Protein AF-A0A368F7C5-F1 (afdb_monomer_lite)

Foldseek 3Di:
DLLVLLVVLVCQQPVNDPDDDADPCLLVSLVVLLVQLVVDDLQEDQDLSLLSSLSSLLSSCNHPPHDDLVSLLSSLLSNLSRLLNYDYDPDPPDPPPPPPVPPPPDDDDDDDDDDDDDDDDDDDPVVPPSPPQPPVNRVVSSVSSLVSSLSSLLSNCLSPLELSSLVSNLVSLLVQCQDPDPSSNLSSLQSLLSSLVSSLVRHPPQAAPAADASQCLLLLLLSLLLQCQPQDLSSNLSSLSSNLSSLQVRVSNGRHGNDHDPPDDDSVVLCVQQNDNDGGGDPVSLLVSLVVSLVVCVVRPDPVSLVVNLVSLVVQLPGPDPSSVVSSVVSNVSCCVSCVVVVVPD

Secondary structure (DSSP, 8-state):
-HHHHHHHHHHT-GGGSSS----TTHHHHHHHHHHHHHTS-TTEE-SSHHHHHHHHHHHHHTSSSPPPHHHHHHHHHHHHHHHSS-EE---SS---SSSSSSS-S-----------------S-SSSS------HHHHHHHHHHHHHHHHHHHHHHHHHS-SHHHHHHHHHHHGGGTT-SSHHHHHHHHHHHHHHHHHHHHH-SS--TT-----TTHHHHHHHHSGGGG-SSHHHHHHHHHHHHHHHHHHHIIIIITTS--TTSPPHHHHHHHH--SSSPPPHHHHHHHHHHHHHHHHTT--GGGHHHHHHHHHHHTT-SSHHHHHHHHHHHHHHHHHHGGGGG--

pLDDT: mean 85.74, std 20.83, range [26.44, 98.81]

Radius of gyration: 24.14 Å; chains: 1; bounding box: 80×35×71 Å

Organism: Ancylostoma caninum (NCBI:txid29170)

Structure (mmCIF, N/CA/C/O backbone):
data_AF-A0A368F7C5-F1
#
_entry.id   AF-A0A368F7C5-F1
#
loop_
_atom_site.group_PDB
_atom_site.id
_atom_site.type_symbol
_atom_site.label_atom_id
_atom_site.label_alt_id
_atom_site.label_comp_id
_atom_site.label_asym_id
_atom_site.label_entity_id
_atom_site.label_seq_id
_atom_site.pdbx_PDB_ins_code
_atom_site.Cartn_x
_atom_site.Cartn_y
_atom_site.Cartn_z
_atom_site.occupancy
_atom_site.B_iso_or_equiv
_atom_site.auth_seq_id
_atom_site.auth_comp_id
_atom_site.auth_asym_id
_atom_site.auth_atom_id
_atom_site.pdbx_PDB_model_num
ATOM 1 N N . MET A 1 1 ? -5.063 -1.980 30.265 1.00 90.12 1 MET A N 1
ATOM 2 C CA . MET A 1 1 ? -6.080 -1.073 29.690 1.00 90.12 1 MET A CA 1
ATOM 3 C C . MET A 1 1 ? -6.355 -1.378 28.217 1.00 90.12 1 MET A C 1
ATOM 5 O O . MET A 1 1 ? -7.493 -1.689 27.911 1.00 90.12 1 MET A O 1
ATOM 9 N N . LEU A 1 2 ? -5.352 -1.382 27.327 1.00 95.06 2 LEU A N 1
ATOM 10 C CA . LEU A 1 2 ? -5.530 -1.713 25.895 1.00 95.06 2 LEU A CA 1
ATOM 11 C C . LEU A 1 2 ? -6.236 -3.062 25.652 1.00 95.06 2 LEU A C 1
ATOM 13 O O . LEU A 1 2 ? -7.173 -3.144 24.866 1.00 95.06 2 LEU A O 1
ATOM 17 N N . GLU A 1 3 ? -5.861 -4.105 26.398 1.00 95.69 3 GLU A N 1
ATOM 18 C CA . GLU A 1 3 ? -6.546 -5.403 26.315 1.00 95.69 3 GLU A CA 1
ATOM 19 C C . GLU A 1 3 ? -8.018 -5.319 26.753 1.00 95.69 3 GLU A C 1
ATOM 21 O O . GLU A 1 3 ? -8.892 -5.930 26.148 1.00 95.69 3 GLU A O 1
ATOM 26 N N . THR A 1 4 ? -8.325 -4.499 27.759 1.00 96.31 4 THR A N 1
ATOM 27 C CA . THR A 1 4 ? -9.704 -4.236 28.185 1.00 96.31 4 THR A CA 1
ATOM 28 C C . THR A 1 4 ? -10.499 -3.544 27.080 1.00 96.31 4 THR A C 1
ATOM 30 O O . THR A 1 4 ? -11.618 -3.958 26.803 1.00 96.31 4 THR A O 1
ATOM 33 N N . MET A 1 5 ? -9.914 -2.551 26.399 1.00 97.56 5 MET A N 1
ATOM 34 C CA . MET A 1 5 ? -10.544 -1.885 25.248 1.00 97.56 5 MET A CA 1
ATOM 35 C C . MET A 1 5 ? -10.864 -2.889 24.133 1.00 97.56 5 MET A C 1
ATOM 37 O O . MET A 1 5 ? -11.971 -2.883 23.596 1.00 97.56 5 MET A O 1
ATOM 41 N N . ARG A 1 6 ? -9.932 -3.806 23.837 1.00 97.62 6 ARG A N 1
ATOM 42 C CA . ARG A 1 6 ? -10.142 -4.897 22.876 1.00 97.62 6 ARG A CA 1
ATOM 43 C C . ARG A 1 6 ? -11.311 -5.799 23.278 1.00 97.62 6 ARG A C 1
ATOM 45 O O . ARG A 1 6 ? -12.157 -6.113 22.446 1.00 97.62 6 ARG A O 1
ATOM 52 N N . LEU A 1 7 ? -11.366 -6.223 24.541 1.00 97.38 7 LEU A N 1
ATOM 53 C CA . LEU A 1 7 ? -12.437 -7.087 25.051 1.00 97.38 7 LEU A CA 1
ATOM 54 C C . LEU A 1 7 ? -13.800 -6.386 25.040 1.00 97.38 7 LEU A C 1
ATOM 56 O O . LEU A 1 7 ? -14.797 -7.028 24.709 1.00 97.38 7 LEU A O 1
ATOM 60 N N . ILE A 1 8 ? -13.845 -5.084 25.341 1.00 96.50 8 ILE A N 1
ATOM 61 C CA . ILE A 1 8 ? -15.059 -4.271 25.203 1.00 96.50 8 ILE A CA 1
ATOM 62 C C . ILE A 1 8 ? -15.522 -4.300 23.749 1.00 96.50 8 ILE A C 1
ATOM 64 O O . ILE A 1 8 ? -16.647 -4.723 23.503 1.00 96.50 8 ILE A O 1
ATOM 68 N N . ALA A 1 9 ? -14.646 -3.959 22.797 1.00 96.62 9 ALA A N 1
ATOM 69 C CA . ALA A 1 9 ? -14.966 -3.957 21.369 1.00 96.62 9 ALA A CA 1
ATOM 70 C C . ALA A 1 9 ? -15.506 -5.314 20.888 1.00 96.62 9 ALA A C 1
ATOM 72 O O . ALA A 1 9 ? -16.527 -5.378 20.215 1.00 96.62 9 ALA A O 1
ATOM 73 N N . ILE A 1 10 ? -14.876 -6.417 21.301 1.00 96.00 10 ILE A N 1
ATOM 74 C CA . ILE A 1 10 ? -15.347 -7.770 20.976 1.00 96.00 10 ILE A CA 1
ATOM 75 C C . ILE A 1 10 ? -16.731 -8.044 21.570 1.00 96.00 10 ILE A C 1
ATOM 77 O O . ILE A 1 10 ? -17.548 -8.704 20.935 1.00 96.00 10 ILE A O 1
ATOM 81 N N . SER A 1 11 ? -16.991 -7.574 22.789 1.00 95.31 11 SER A N 1
ATOM 82 C CA . SER A 1 11 ? -18.257 -7.815 23.489 1.00 95.31 11 SER A CA 1
ATOM 83 C C . SER A 1 11 ? -19.411 -7.022 22.883 1.00 95.31 11 SER A C 1
ATOM 85 O O . SER A 1 11 ? -20.522 -7.537 22.818 1.00 95.31 11 SER A O 1
ATOM 87 N N . VAL A 1 12 ? -19.137 -5.805 22.405 1.00 95.25 12 VAL A N 1
ATOM 88 C CA . VAL A 1 12 ? -20.130 -4.935 21.758 1.00 95.25 12 VAL A CA 1
ATOM 89 C C . VAL A 1 12 ? -20.181 -5.083 20.237 1.00 95.25 12 VAL A C 1
ATOM 91 O O . VAL A 1 12 ? -20.839 -4.295 19.562 1.00 95.25 12 VAL A O 1
ATOM 94 N N . HIS A 1 13 ? -19.477 -6.071 19.683 1.00 95.06 13 HIS A N 1
ATOM 95 C CA . HIS A 1 13 ? -19.456 -6.309 18.246 1.00 95.06 13 HIS A CA 1
ATOM 96 C C . HIS A 1 13 ? -20.873 -6.624 17.724 1.00 95.06 13 HIS A C 1
ATOM 98 O O . HIS A 1 13 ? -21.580 -7.409 18.367 1.00 95.06 13 HIS A O 1
ATOM 104 N N . PRO A 1 14 ? -21.280 -6.106 16.546 1.00 91.12 14 PRO A N 1
ATOM 105 C CA . PRO A 1 14 ? -22.633 -6.299 16.011 1.00 91.12 14 PRO A CA 1
ATOM 106 C C . PRO A 1 14 ? -23.067 -7.767 15.904 1.00 91.12 14 PRO A C 1
ATOM 108 O O . PRO A 1 14 ? -24.220 -8.097 16.144 1.00 91.12 14 PRO A O 1
ATOM 111 N N . SER A 1 15 ? -22.136 -8.688 15.636 1.00 91.75 15 SER A N 1
ATOM 112 C CA . SER A 1 15 ? -22.438 -10.130 15.588 1.00 91.75 15 SER A CA 1
ATOM 113 C C . SER A 1 15 ? -22.829 -10.761 16.935 1.00 91.75 15 SER A C 1
ATOM 115 O O . SER A 1 15 ? -23.226 -11.926 16.962 1.00 91.75 15 SER A O 1
ATOM 117 N N . ARG A 1 16 ? -22.683 -10.041 18.054 1.00 91.31 16 ARG A N 1
ATOM 118 C CA . ARG A 1 16 ? -22.972 -10.533 19.412 1.00 91.31 16 ARG A CA 1
ATOM 119 C C . ARG A 1 16 ? -24.149 -9.844 20.087 1.00 91.31 16 ARG A C 1
ATOM 121 O O . ARG A 1 16 ? -24.609 -10.338 21.114 1.00 91.31 16 ARG A O 1
ATOM 128 N N . LEU A 1 17 ? -24.614 -8.720 19.549 1.00 89.38 17 LEU A N 1
ATOM 129 C CA . LEU A 1 17 ? -25.700 -7.944 20.131 1.00 89.38 17 LEU A CA 1
ATOM 130 C C . LEU A 1 17 ? -26.945 -8.016 19.240 1.00 89.38 17 LEU A C 1
ATOM 132 O O . LEU A 1 17 ? -26.834 -7.881 18.024 1.00 89.38 17 LEU A O 1
ATOM 136 N N . PRO A 1 18 ? -28.141 -8.222 19.816 1.00 80.94 18 PRO A N 1
ATOM 137 C CA . PRO A 1 18 ? -29.379 -8.095 19.065 1.00 80.94 18 PRO A CA 1
ATOM 138 C C . PRO A 1 18 ? -29.701 -6.611 18.816 1.00 80.94 18 PRO A C 1
ATOM 140 O O . PRO A 1 18 ? -29.767 -5.823 19.759 1.00 80.94 18 PRO A O 1
ATOM 143 N N . GLY A 1 19 ? -29.959 -6.247 17.558 1.00 80.25 19 GLY A N 1
ATOM 144 C CA . GLY A 1 19 ? -30.368 -4.896 17.151 1.00 80.25 19 GLY A CA 1
ATOM 145 C C . GLY A 1 19 ? -29.214 -3.943 16.808 1.00 80.25 19 GLY A C 1
ATOM 146 O O . GLY A 1 19 ? -28.043 -4.309 16.846 1.00 80.25 19 GLY A O 1
ATOM 147 N N . GLU A 1 20 ? -29.558 -2.704 16.450 1.00 83.69 20 GLU A N 1
ATOM 148 C CA . GLU A 1 20 ? -28.599 -1.651 16.085 1.00 83.69 20 GLU A CA 1
ATOM 149 C C . GLU A 1 20 ? -28.022 -0.984 17.343 1.00 83.69 20 GLU A C 1
ATOM 151 O O . GLU A 1 20 ? -28.505 0.047 17.812 1.00 83.69 20 GLU A O 1
ATOM 156 N N . TYR A 1 21 ? -26.994 -1.595 17.933 1.00 89.44 21 TYR A N 1
ATOM 157 C CA . TYR A 1 21 ? -26.245 -0.987 19.032 1.00 89.44 21 TYR A CA 1
ATOM 158 C C . TYR A 1 21 ? -25.060 -0.169 18.508 1.00 89.44 21 TYR A C 1
ATOM 160 O O . TYR A 1 21 ? -24.225 -0.681 17.764 1.00 89.44 21 TYR A O 1
ATOM 168 N N . ARG A 1 22 ? -24.943 1.084 18.965 1.00 90.69 22 ARG A N 1
ATOM 169 C CA . ARG A 1 22 ? -23.808 1.968 18.674 1.00 90.69 22 ARG A CA 1
ATOM 170 C C . ARG A 1 22 ? -22.961 2.184 19.921 1.00 90.69 22 ARG A C 1
ATOM 172 O O . ARG A 1 22 ? -23.449 2.642 20.952 1.00 90.69 22 ARG A O 1
ATOM 179 N N . PHE A 1 23 ? -21.665 1.908 19.807 1.00 94.50 23 PHE A N 1
ATOM 180 C CA . PHE A 1 23 ? -20.718 2.143 20.891 1.00 94.50 23 PHE A CA 1
ATOM 181 C C . PHE A 1 23 ? -20.162 3.578 20.844 1.00 94.50 23 PHE A C 1
ATOM 183 O O . PHE A 1 23 ? -19.209 3.870 20.123 1.00 94.50 23 PHE A O 1
ATOM 190 N N . GLU A 1 24 ? -20.765 4.474 21.627 1.00 93.88 24 GLU A N 1
ATOM 191 C CA . GLU A 1 24 ? -20.464 5.919 21.664 1.00 93.88 24 GLU A CA 1
ATOM 192 C C . GLU A 1 24 ? -18.997 6.238 22.019 1.00 93.88 24 GLU A C 1
ATOM 194 O O . GLU A 1 24 ? -18.387 7.123 21.422 1.00 93.88 24 GLU A O 1
ATOM 199 N N . ALA A 1 25 ? -18.383 5.482 22.938 1.00 95.56 25 ALA A N 1
ATOM 200 C CA . ALA A 1 25 ? -17.028 5.760 23.432 1.00 95.56 25 ALA A CA 1
ATOM 201 C C . ALA A 1 25 ? -15.901 5.301 22.482 1.00 95.56 25 ALA A C 1
ATOM 203 O O . ALA A 1 25 ? -14.722 5.417 22.817 1.00 95.56 25 ALA A O 1
ATOM 204 N N . ARG A 1 26 ? -16.218 4.771 21.290 1.00 96.12 26 ARG A N 1
ATOM 205 C CA . ARG A 1 26 ? -15.212 4.219 20.364 1.00 96.12 26 ARG A CA 1
ATOM 206 C C . ARG A 1 26 ? -14.094 5.210 20.041 1.00 96.12 26 ARG A C 1
ATOM 208 O O . ARG A 1 26 ? -12.924 4.843 20.115 1.00 96.12 26 ARG A O 1
ATOM 215 N N . ASN A 1 27 ? -14.448 6.439 19.671 1.00 95.00 27 ASN A N 1
ATOM 216 C CA . ASN A 1 27 ? -13.470 7.431 19.219 1.00 95.00 27 ASN A CA 1
ATOM 217 C C . ASN A 1 27 ? -12.573 7.909 20.370 1.00 95.00 27 ASN A C 1
ATOM 219 O O . ASN A 1 27 ? -11.386 8.145 20.161 1.00 95.00 27 ASN A O 1
ATOM 223 N N . GLU A 1 28 ? -13.108 7.962 21.591 1.00 96.69 28 GLU A N 1
ATOM 224 C CA . GLU A 1 28 ? -12.331 8.231 22.803 1.00 96.69 28 GLU A CA 1
ATOM 225 C C . GLU A 1 28 ? -11.314 7.108 23.066 1.00 96.69 28 GLU A C 1
ATOM 227 O O . GLU A 1 28 ? -10.130 7.377 23.266 1.00 96.69 28 GLU A O 1
ATOM 232 N N . LEU A 1 29 ? -11.733 5.838 22.958 1.00 97.88 29 LEU A N 1
ATOM 233 C CA . LEU A 1 29 ? -10.818 4.697 23.094 1.00 97.88 29 LEU A CA 1
ATOM 234 C C . LEU A 1 29 ? -9.735 4.680 22.007 1.00 97.88 29 LEU A C 1
ATOM 236 O O . LEU A 1 29 ? -8.578 4.385 22.305 1.00 97.88 29 LEU A O 1
ATOM 240 N N . ILE A 1 30 ? -10.081 5.023 20.763 1.00 97.38 30 ILE A N 1
ATOM 241 C CA . ILE A 1 30 ? -9.105 5.196 19.675 1.00 97.38 30 ILE A CA 1
ATOM 242 C C . ILE A 1 30 ? -8.127 6.334 20.002 1.00 97.38 30 ILE A C 1
ATOM 244 O O . ILE A 1 30 ? -6.930 6.190 19.754 1.00 97.38 30 ILE A O 1
ATOM 248 N N . GLY A 1 31 ? -8.607 7.433 20.592 1.00 97.62 31 GLY A N 1
ATOM 249 C CA . GLY A 1 31 ? -7.772 8.514 21.120 1.00 97.62 31 GLY A CA 1
ATOM 250 C C . GLY A 1 31 ? -6.715 7.993 22.092 1.00 97.62 31 GLY A C 1
ATOM 251 O O . GLY A 1 31 ? -5.523 8.156 21.841 1.00 97.62 31 GLY A O 1
ATOM 252 N N . TYR A 1 32 ? -7.134 7.245 23.114 1.00 97.88 32 TYR A N 1
ATOM 253 C CA . TYR A 1 32 ? -6.201 6.651 24.073 1.00 97.88 32 TYR A CA 1
ATOM 254 C C . TYR A 1 32 ? -5.220 5.664 23.436 1.00 97.88 32 TYR A C 1
ATOM 256 O O . TYR A 1 32 ? -4.054 5.631 23.822 1.00 97.88 32 TYR A O 1
ATOM 264 N N . ILE A 1 33 ? -5.653 4.860 22.459 1.00 97.69 33 ILE A N 1
ATOM 265 C CA . ILE A 1 33 ? -4.751 3.968 21.715 1.00 97.69 33 ILE A CA 1
ATOM 266 C C . ILE A 1 33 ? -3.629 4.770 21.051 1.00 97.69 33 ILE A C 1
ATOM 268 O O . ILE A 1 33 ? -2.466 4.376 21.157 1.00 97.69 33 ILE A O 1
ATOM 272 N N . LYS A 1 34 ? -3.961 5.894 20.400 1.00 97.50 34 LYS A N 1
ATOM 273 C CA . LYS A 1 34 ? -2.963 6.776 19.782 1.00 97.50 34 LYS A CA 1
ATOM 274 C C . LYS A 1 34 ? -2.011 7.344 20.832 1.00 97.50 34 LYS A C 1
ATOM 276 O O . LYS A 1 34 ? -0.805 7.189 20.670 1.00 97.50 34 LYS A O 1
ATOM 281 N N . ASP A 1 35 ? -2.534 7.880 21.933 1.00 97.12 35 ASP A N 1
ATOM 282 C CA . ASP A 1 35 ? -1.720 8.454 23.012 1.00 97.12 35 ASP A CA 1
ATOM 283 C C . ASP A 1 35 ? -0.746 7.428 23.609 1.00 97.12 35 ASP A C 1
ATOM 285 O O . ASP A 1 35 ? 0.432 7.723 23.819 1.00 97.12 35 ASP A O 1
ATOM 289 N N . TYR A 1 36 ? -1.208 6.191 23.829 1.00 95.19 36 TYR A N 1
ATOM 290 C CA . TYR A 1 36 ? -0.353 5.106 24.299 1.00 95.19 36 TYR A CA 1
ATOM 291 C C . TYR A 1 36 ? 0.766 4.807 23.302 1.00 95.19 36 TYR A C 1
ATOM 293 O O . TYR A 1 36 ? 1.926 4.733 23.703 1.00 95.19 36 TYR A O 1
ATOM 301 N N . VAL A 1 37 ? 0.448 4.643 22.015 1.00 95.00 37 VAL A N 1
ATOM 302 C CA . VAL A 1 37 ? 1.456 4.348 20.981 1.00 95.00 37 VAL A CA 1
ATOM 303 C C . VAL A 1 37 ? 2.473 5.485 20.873 1.00 95.00 37 VAL A C 1
ATOM 305 O O . VAL A 1 37 ? 3.673 5.232 20.798 1.00 95.00 37 VAL A O 1
ATOM 308 N N . GLN A 1 38 ? 2.005 6.731 20.938 1.00 95.38 38 GLN A N 1
ATOM 309 C CA . GLN A 1 38 ? 2.840 7.926 20.840 1.00 95.38 38 GLN A CA 1
ATOM 310 C C . GLN A 1 38 ? 3.707 8.183 22.078 1.00 95.38 38 GLN A C 1
ATOM 312 O O . GLN A 1 38 ? 4.628 8.998 22.008 1.00 95.38 38 GLN A O 1
ATOM 317 N N . SER A 1 39 ? 3.444 7.491 23.190 1.00 92.19 39 SER A N 1
ATOM 318 C CA . SER A 1 39 ? 4.277 7.561 24.394 1.00 92.19 39 SER A CA 1
ATOM 319 C C . SER A 1 39 ? 5.598 6.786 24.280 1.00 92.19 39 SER A C 1
ATOM 321 O O . SER A 1 39 ? 6.511 7.030 25.069 1.00 92.19 39 SER A O 1
ATOM 323 N N . GLU A 1 40 ? 5.726 5.886 23.297 1.00 89.75 40 GLU A N 1
ATOM 324 C CA . GLU A 1 40 ? 6.971 5.168 23.002 1.00 89.75 40 GLU A CA 1
ATOM 325 C C . GLU A 1 40 ? 7.756 5.828 21.857 1.00 89.75 40 GLU A C 1
ATOM 327 O O . GLU A 1 40 ? 7.206 6.581 21.060 1.00 89.75 40 GLU A O 1
ATOM 332 N N . THR A 1 41 ? 9.052 5.536 21.726 1.00 90.38 41 THR A N 1
ATOM 333 C CA . THR A 1 41 ? 9.842 5.996 20.571 1.00 90.38 41 THR A CA 1
ATOM 334 C C . THR A 1 41 ? 9.583 5.112 19.345 1.00 90.38 41 THR A C 1
ATOM 336 O O . THR A 1 41 ? 9.634 3.889 19.470 1.00 90.38 41 THR A O 1
ATOM 339 N N . PRO A 1 42 ? 9.353 5.665 18.139 1.00 90.56 42 PRO A N 1
ATOM 340 C CA . PRO A 1 42 ? 9.056 4.867 16.944 1.00 90.56 42 PRO A CA 1
ATOM 341 C C . PRO A 1 42 ? 10.074 3.759 16.649 1.00 90.56 42 PRO A C 1
ATOM 343 O O . PRO A 1 42 ? 9.708 2.672 16.205 1.00 90.56 42 PRO A O 1
ATOM 346 N N . GLU A 1 43 ? 11.350 4.016 16.921 1.00 88.94 43 GLU A N 1
ATOM 347 C CA . GLU A 1 43 ? 12.457 3.160 16.513 1.00 88.94 43 GLU A CA 1
ATOM 348 C C . GLU A 1 43 ? 12.644 1.947 17.424 1.00 88.94 43 GLU A C 1
ATOM 350 O O . GLU A 1 43 ? 12.997 0.892 16.922 1.00 88.94 43 GLU A O 1
ATOM 355 N N . MET A 1 44 ? 12.397 2.044 18.732 1.00 84.81 44 MET A N 1
ATOM 356 C CA . MET A 1 44 ? 12.788 0.992 19.684 1.00 84.81 44 MET A CA 1
ATOM 357 C C . MET A 1 44 ? 11.568 0.262 20.240 1.00 84.81 44 MET A C 1
ATOM 359 O O . MET A 1 44 ? 10.667 0.898 20.784 1.00 84.81 44 MET A O 1
ATOM 363 N N . LEU A 1 45 ? 11.541 -1.070 20.136 1.00 82.00 45 LEU A N 1
ATOM 364 C CA . LEU A 1 45 ? 10.549 -1.903 20.821 1.00 82.00 45 LEU A CA 1
ATOM 365 C C . LEU A 1 45 ? 10.928 -2.048 22.303 1.00 82.00 45 LEU A C 1
ATOM 367 O O . LEU A 1 45 ? 11.780 -2.863 22.639 1.00 82.00 45 LEU A O 1
ATOM 371 N N . SER A 1 46 ? 10.274 -1.280 23.173 1.00 78.62 46 SER A N 1
ATOM 372 C CA . SER A 1 46 ? 10.490 -1.309 24.630 1.00 78.62 46 SER A CA 1
ATOM 373 C C . SER A 1 46 ? 9.450 -2.123 25.405 1.00 78.62 46 SER A C 1
ATOM 375 O O . SER A 1 46 ? 9.646 -2.423 26.580 1.00 78.62 46 SER A O 1
ATOM 377 N N . SER A 1 47 ? 8.300 -2.431 24.797 1.00 85.94 47 SER A N 1
ATOM 378 C CA . SER A 1 47 ? 7.201 -3.126 25.472 1.00 85.94 47 SER A CA 1
ATOM 379 C C . SER A 1 47 ? 6.217 -3.769 24.486 1.00 85.94 47 SER A C 1
ATOM 381 O O . SER A 1 47 ? 6.267 -3.534 23.282 1.00 85.94 47 SER A O 1
ATOM 383 N N . SER A 1 48 ? 5.250 -4.540 24.993 1.00 90.12 48 SER A N 1
ATOM 384 C CA . SER A 1 48 ? 4.140 -5.088 24.195 1.00 90.12 48 SER A CA 1
ATOM 385 C C . SER A 1 48 ? 3.023 -4.073 23.898 1.00 90.12 48 SER A C 1
ATOM 387 O O . SER A 1 48 ? 1.965 -4.443 23.383 1.00 90.12 48 SER A O 1
ATOM 389 N N . LEU A 1 49 ? 3.226 -2.787 24.204 1.00 92.75 49 LEU A N 1
ATOM 390 C CA . LEU A 1 49 ? 2.206 -1.749 24.073 1.00 92.75 49 LEU A CA 1
ATOM 391 C C . LEU A 1 49 ? 1.695 -1.625 22.635 1.00 92.75 49 LEU A C 1
ATOM 393 O O . LEU A 1 49 ? 0.482 -1.670 22.431 1.00 92.75 49 LEU A O 1
ATOM 397 N N . ARG A 1 50 ? 2.580 -1.536 21.632 1.00 94.6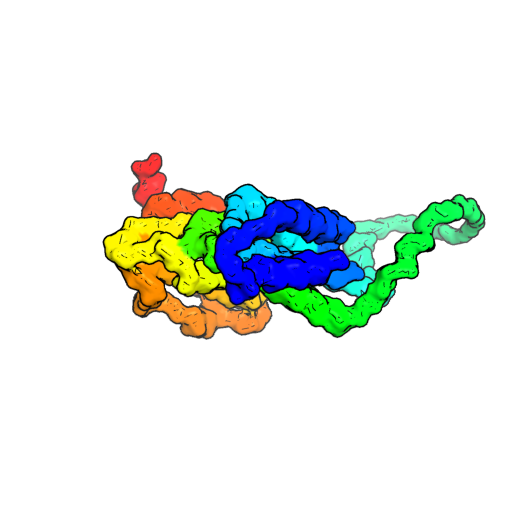2 50 ARG A N 1
ATOM 398 C CA . ARG A 1 50 ? 2.171 -1.441 20.213 1.00 94.62 50 ARG A CA 1
ATOM 399 C C . ARG A 1 50 ? 1.407 -2.670 19.736 1.00 94.62 50 ARG A C 1
ATOM 401 O O . ARG A 1 50 ? 0.441 -2.526 18.991 1.00 94.62 50 ARG A O 1
ATOM 408 N N . LEU A 1 51 ? 1.778 -3.861 20.212 1.00 95.38 51 LEU A N 1
ATOM 409 C CA . LEU A 1 51 ? 1.041 -5.095 19.938 1.00 95.38 51 LEU A CA 1
ATOM 410 C C . LEU A 1 51 ? -0.394 -5.010 20.472 1.00 95.38 51 LEU A C 1
ATOM 412 O O . LEU A 1 51 ? -1.351 -5.290 19.751 1.00 95.38 51 LEU A O 1
ATOM 416 N N . LEU A 1 52 ? -0.553 -4.629 21.742 1.00 96.69 52 LEU A N 1
ATOM 417 C CA . LEU A 1 52 ? -1.867 -4.507 22.375 1.00 96.69 52 LEU A CA 1
ATOM 418 C C . LEU A 1 52 ? -2.702 -3.387 21.740 1.00 96.69 52 LEU A C 1
ATOM 420 O O . LEU A 1 52 ? -3.907 -3.552 21.562 1.00 96.69 52 LEU A O 1
ATOM 424 N N . ALA A 1 53 ? -2.061 -2.284 21.354 1.00 97.56 53 ALA A N 1
ATOM 425 C CA . ALA A 1 53 ? -2.681 -1.174 20.644 1.00 97.56 53 ALA A CA 1
ATOM 426 C C . ALA A 1 53 ? -3.204 -1.602 19.269 1.00 97.56 53 ALA A C 1
ATOM 428 O O . ALA A 1 53 ? -4.367 -1.354 18.963 1.00 97.56 53 ALA A O 1
ATOM 429 N N . ALA A 1 54 ? -2.397 -2.316 18.479 1.00 97.69 54 ALA A N 1
ATOM 430 C CA . ALA A 1 54 ? -2.810 -2.836 17.178 1.00 97.69 54 ALA A CA 1
ATOM 431 C C . ALA A 1 54 ? -3.980 -3.829 17.302 1.00 97.69 54 ALA A C 1
ATOM 433 O O . ALA A 1 54 ? -4.949 -3.737 16.551 1.00 97.69 54 ALA A O 1
ATOM 434 N N . LYS A 1 55 ? -3.954 -4.719 18.307 1.00 98.00 55 LYS A N 1
ATOM 435 C CA . LYS A 1 55 ? -5.075 -5.634 18.596 1.00 98.00 55 LYS A CA 1
ATOM 436 C C . LYS A 1 55 ? -6.360 -4.892 18.969 1.00 98.00 55 LYS A C 1
ATOM 438 O O . LYS A 1 55 ? -7.440 -5.267 18.515 1.00 98.00 55 LYS A O 1
ATOM 443 N N . ALA A 1 56 ? -6.260 -3.877 19.826 1.00 98.25 56 ALA A N 1
ATOM 444 C CA . ALA A 1 56 ? -7.407 -3.076 20.239 1.00 98.25 56 ALA A CA 1
ATOM 445 C C . ALA A 1 56 ? -7.967 -2.258 19.065 1.00 98.25 56 ALA A C 1
ATOM 447 O O . ALA A 1 56 ? -9.179 -2.249 18.861 1.00 98.25 56 ALA A O 1
ATOM 448 N N . ALA A 1 57 ? -7.094 -1.655 18.252 1.00 98.19 57 ALA A N 1
ATOM 449 C CA . ALA A 1 57 ? -7.469 -0.932 17.041 1.00 98.19 57 ALA A CA 1
ATOM 450 C C . ALA A 1 57 ? -8.208 -1.843 16.052 1.00 98.19 57 ALA A C 1
ATOM 452 O O . ALA A 1 57 ? -9.316 -1.512 15.639 1.00 98.19 57 ALA A O 1
ATOM 453 N N . ALA A 1 58 ? -7.662 -3.027 15.751 1.00 97.50 58 ALA A N 1
ATOM 454 C CA . ALA A 1 58 ? -8.296 -3.994 14.854 1.00 97.50 58 ALA A CA 1
ATOM 455 C C . ALA A 1 58 ? -9.699 -4.419 15.324 1.00 97.50 58 ALA A C 1
ATOM 457 O O . ALA A 1 58 ? -10.582 -4.643 14.501 1.00 97.50 58 ALA A O 1
ATOM 458 N N . ALA A 1 59 ? -9.927 -4.510 16.639 1.00 97.88 59 ALA A N 1
ATOM 459 C CA . ALA A 1 59 ? -11.242 -4.833 17.190 1.00 97.88 59 ALA A CA 1
ATOM 460 C C . ALA A 1 59 ? -12.217 -3.641 17.151 1.00 97.88 59 ALA A C 1
ATOM 462 O O . ALA A 1 59 ? -13.381 -3.823 16.810 1.00 97.88 59 ALA A O 1
ATOM 463 N N . LEU A 1 60 ? -11.759 -2.429 17.485 1.00 97.81 60 LEU A N 1
ATOM 464 C CA . LEU A 1 60 ? -12.602 -1.224 17.526 1.00 97.81 60 LEU A CA 1
ATOM 465 C C . LEU A 1 60 ? -13.021 -0.739 16.137 1.00 97.81 60 LEU A C 1
ATOM 467 O O . LEU A 1 60 ? -14.135 -0.241 15.983 1.00 97.81 60 LEU A O 1
ATOM 471 N N . VAL A 1 61 ? -12.152 -0.888 15.134 1.00 97.38 61 VAL A N 1
ATOM 472 C CA . VAL A 1 61 ? -12.450 -0.524 13.740 1.00 97.38 61 VAL A CA 1
ATOM 473 C C . VAL A 1 61 ? -13.667 -1.285 13.211 1.00 97.38 61 VAL A C 1
ATOM 475 O O . VAL A 1 61 ? -14.453 -0.706 12.473 1.00 97.38 61 VAL A O 1
ATOM 478 N N . ARG A 1 62 ? -13.860 -2.544 13.632 1.00 96.38 62 ARG A N 1
ATOM 479 C CA . ARG A 1 62 ? -14.957 -3.429 13.191 1.00 96.38 62 ARG A CA 1
ATOM 480 C C . ARG A 1 62 ? -16.333 -3.084 13.771 1.00 96.38 62 ARG A C 1
ATOM 482 O O . ARG A 1 62 ? -17.290 -3.824 13.570 1.00 96.38 62 ARG A O 1
ATOM 489 N N . LEU A 1 63 ? -16.435 -2.017 14.556 1.00 95.81 63 LEU A N 1
ATOM 490 C CA . LEU A 1 63 ? -17.708 -1.578 15.119 1.00 95.81 63 LEU A CA 1
ATOM 491 C C . LEU A 1 63 ? -18.462 -0.683 14.135 1.00 95.81 63 LEU A C 1
ATOM 493 O O . LEU A 1 63 ? -17.852 0.059 13.369 1.00 95.81 63 LEU A O 1
ATOM 497 N N . GLU A 1 64 ? -19.787 -0.690 14.232 1.00 92.88 64 GLU A N 1
ATOM 498 C CA . GLU A 1 64 ? -20.671 0.171 13.443 1.00 92.88 64 GLU A CA 1
ATOM 499 C C . GLU A 1 64 ? -20.998 1.483 14.185 1.00 92.88 64 GLU A C 1
ATOM 501 O O . GLU A 1 64 ? -21.109 1.480 15.420 1.00 92.88 64 GLU A O 1
ATOM 506 N N . PRO A 1 65 ? -21.164 2.620 13.475 1.00 94.06 65 PRO A N 1
ATOM 507 C CA . PRO A 1 65 ? -20.965 2.824 12.025 1.00 94.06 65 PRO A CA 1
ATOM 508 C C . PRO A 1 65 ? -19.474 2.833 11.637 1.00 94.06 65 PRO A C 1
ATOM 510 O O . PRO A 1 65 ? -18.656 3.065 12.525 1.00 94.06 65 PRO A O 1
ATOM 513 N N . PRO A 1 66 ? -19.061 2.690 10.366 1.00 95.38 66 PRO A N 1
ATOM 514 C CA . PRO A 1 66 ? -17.643 2.675 10.004 1.00 95.38 66 PRO A CA 1
ATOM 515 C C . PRO A 1 66 ? -16.923 3.991 10.350 1.00 95.38 66 PRO A C 1
ATOM 517 O O . PRO A 1 66 ? -17.549 5.043 10.501 1.00 95.38 66 PRO A O 1
ATOM 520 N N . LEU A 1 67 ? -15.594 3.949 10.490 1.00 96.88 67 LEU A N 1
ATOM 521 C CA . LEU A 1 67 ? -14.796 5.151 10.771 1.00 96.88 67 LEU A CA 1
ATOM 522 C C . LEU A 1 67 ? -14.823 6.151 9.601 1.00 96.88 67 LEU A C 1
ATOM 524 O O . LEU A 1 67 ? -14.858 5.766 8.427 1.00 96.88 67 LEU A O 1
ATOM 528 N N . SER A 1 68 ? -14.762 7.445 9.930 1.00 97.19 68 SER A N 1
ATOM 529 C CA . SER A 1 68 ? -14.622 8.521 8.943 1.00 97.19 68 SER A CA 1
ATOM 530 C C . SER A 1 68 ? -13.244 8.490 8.266 1.00 97.19 68 SER A C 1
ATOM 532 O O . SER A 1 68 ? -12.319 7.844 8.760 1.00 97.19 68 SER A O 1
ATOM 534 N N . ASP A 1 69 ? -13.088 9.183 7.133 1.00 97.81 69 ASP A N 1
ATOM 535 C CA . ASP A 1 69 ? -11.787 9.280 6.447 1.00 97.81 69 ASP A CA 1
ATOM 536 C C . ASP A 1 69 ? -10.716 9.922 7.341 1.00 97.81 69 ASP A C 1
ATOM 538 O O . ASP A 1 69 ? -9.582 9.443 7.371 1.00 97.81 69 ASP A O 1
ATOM 542 N N . ASP A 1 70 ? -11.091 10.938 8.123 1.00 97.62 70 ASP A N 1
ATOM 543 C CA . ASP A 1 70 ? -10.194 11.623 9.058 1.00 97.62 70 ASP A CA 1
ATOM 544 C C . ASP A 1 70 ? -9.764 10.702 10.209 1.00 97.62 70 ASP A C 1
ATOM 546 O O . ASP A 1 70 ? -8.582 10.642 10.556 1.00 97.62 70 ASP A O 1
ATOM 550 N N . ASP A 1 71 ? -10.696 9.922 10.767 1.00 97.56 71 ASP A N 1
ATOM 551 C CA . ASP A 1 71 ? -10.389 8.960 11.832 1.00 97.56 71 ASP A CA 1
ATOM 552 C C . ASP A 1 71 ? -9.484 7.827 11.325 1.00 97.56 71 ASP A C 1
ATOM 554 O O . ASP A 1 71 ? -8.538 7.430 12.013 1.00 97.56 71 ASP A O 1
ATOM 558 N N . ILE A 1 72 ? -9.749 7.324 10.110 1.00 98.19 72 ILE A N 1
ATOM 559 C CA . ILE A 1 72 ? -8.909 6.325 9.434 1.00 98.19 72 ILE A CA 1
ATOM 560 C C . ILE A 1 72 ? -7.507 6.884 9.210 1.00 98.19 72 ILE A C 1
ATOM 562 O O . ILE A 1 72 ? -6.524 6.201 9.504 1.00 98.19 72 ILE A O 1
ATOM 566 N N . TRP A 1 73 ? -7.408 8.117 8.709 1.00 97.88 73 TRP A N 1
ATOM 567 C CA . TRP A 1 73 ? -6.134 8.777 8.469 1.00 97.88 73 TRP A CA 1
ATOM 568 C C . TRP A 1 73 ? -5.334 8.943 9.758 1.00 97.88 73 TRP A C 1
ATOM 570 O O . TRP A 1 73 ? -4.180 8.522 9.814 1.00 97.88 73 TRP A O 1
ATOM 580 N N . GLU A 1 74 ? -5.932 9.486 10.817 1.00 97.44 74 GLU A N 1
ATOM 581 C CA . GLU A 1 74 ? -5.216 9.746 12.065 1.00 97.44 74 GLU A CA 1
ATOM 582 C C . GLU A 1 74 ? -4.797 8.465 12.792 1.00 97.44 74 GLU A C 1
ATOM 584 O O . GLU A 1 74 ? -3.654 8.363 13.246 1.00 97.44 74 GLU A O 1
ATOM 589 N N . LEU A 1 75 ? -5.680 7.465 12.885 1.00 98.31 75 LEU A N 1
ATOM 590 C CA . LEU A 1 75 ? -5.330 6.177 13.489 1.00 98.31 75 LEU A CA 1
ATOM 591 C C . LEU A 1 75 ? -4.272 5.448 12.654 1.00 98.31 75 LEU A C 1
ATOM 593 O O . LEU A 1 75 ? -3.243 5.028 13.188 1.00 98.31 75 LEU A O 1
ATOM 597 N N . GLY A 1 76 ? -4.507 5.318 11.347 1.00 97.75 76 GLY A N 1
ATOM 598 C CA . GLY A 1 76 ? -3.607 4.623 10.435 1.00 97.75 76 GLY A CA 1
ATOM 599 C C . GLY A 1 76 ? -2.224 5.267 10.409 1.00 97.75 76 GLY A C 1
ATOM 600 O O . GLY A 1 76 ? -1.222 4.561 10.528 1.00 97.75 76 GLY A O 1
ATOM 601 N N . ARG A 1 77 ? -2.146 6.602 10.364 1.00 97.75 77 ARG A N 1
ATOM 602 C CA . ARG A 1 77 ? -0.886 7.353 10.396 1.00 97.75 77 ARG A CA 1
ATOM 603 C C . ARG A 1 77 ? -0.104 7.088 11.679 1.00 97.75 77 ARG A C 1
ATOM 605 O O . ARG A 1 77 ? 1.090 6.815 11.588 1.00 97.75 77 ARG A O 1
ATOM 612 N N . VAL A 1 78 ? -0.745 7.140 12.851 1.00 98.12 78 VAL A N 1
ATOM 613 C CA . VAL A 1 78 ? -0.069 6.869 14.133 1.00 98.12 78 VAL A CA 1
ATOM 614 C C . VAL A 1 78 ? 0.428 5.426 14.194 1.00 98.12 78 VAL A C 1
ATOM 616 O O . VAL A 1 78 ? 1.599 5.201 14.487 1.00 98.12 78 VAL A O 1
ATOM 619 N N . LEU A 1 79 ? -0.403 4.439 13.850 1.00 98.19 79 LEU A N 1
ATOM 620 C CA . LEU A 1 79 ? 0.037 3.040 13.849 1.00 98.19 79 LEU A CA 1
ATOM 621 C C . LEU A 1 79 ? 1.201 2.817 12.873 1.00 98.19 79 LEU A C 1
ATOM 623 O O . LEU A 1 79 ? 2.217 2.241 13.250 1.00 98.19 79 LEU A O 1
ATOM 627 N N . THR A 1 80 ? 1.100 3.343 11.651 1.00 98.25 80 THR A N 1
ATOM 628 C CA . THR A 1 80 ? 2.155 3.245 10.629 1.00 98.25 80 THR A CA 1
ATOM 629 C C . THR A 1 80 ? 3.469 3.845 11.130 1.00 98.25 80 THR A C 1
ATOM 631 O O . THR A 1 80 ? 4.522 3.208 11.039 1.00 98.25 80 THR A O 1
ATOM 634 N N . GLN A 1 81 ? 3.406 5.055 11.699 1.00 97.50 81 GLN A N 1
ATOM 635 C CA . GLN A 1 81 ? 4.581 5.811 12.128 1.00 97.50 81 GLN A CA 1
ATOM 636 C C . GLN A 1 81 ? 5.357 5.150 13.256 1.00 97.50 81 GLN A C 1
ATOM 638 O O . GLN A 1 81 ? 6.570 5.314 13.309 1.00 97.50 81 GLN A O 1
ATOM 643 N N . TYR A 1 82 ? 4.685 4.391 14.116 1.00 97.06 82 TYR A N 1
ATOM 644 C CA . TYR A 1 82 ? 5.309 3.787 15.289 1.00 97.06 82 TYR A CA 1
ATOM 645 C C . TYR A 1 82 ? 5.527 2.276 15.141 1.00 97.06 82 TYR A C 1
ATOM 647 O O . TYR A 1 82 ? 6.309 1.706 15.895 1.00 97.06 82 TYR A O 1
ATOM 655 N N . ILE A 1 83 ? 4.892 1.602 14.177 1.00 96.81 83 ILE A N 1
ATOM 656 C CA . ILE A 1 83 ? 5.060 0.152 13.974 1.00 96.81 83 ILE A CA 1
ATOM 657 C C . ILE A 1 83 ? 6.066 -0.155 12.863 1.00 96.81 83 ILE A C 1
ATOM 659 O O . ILE A 1 83 ? 6.899 -1.048 13.033 1.00 96.81 83 ILE A O 1
ATOM 663 N N . LEU A 1 84 ? 6.048 0.573 11.741 1.00 96.75 84 LEU A N 1
ATOM 664 C CA . LEU A 1 84 ? 6.965 0.270 10.635 1.00 96.75 84 LEU A CA 1
ATOM 665 C C . LEU A 1 84 ? 8.448 0.461 11.007 1.00 96.75 84 LEU A C 1
ATOM 667 O O . LEU A 1 84 ? 9.218 -0.462 10.719 1.00 96.75 84 LEU A O 1
ATOM 671 N N . PRO A 1 85 ? 8.863 1.555 11.690 1.00 95.81 85 PRO A N 1
ATOM 672 C CA . PRO A 1 85 ? 10.266 1.779 12.069 1.00 95.81 85 PRO A CA 1
ATOM 673 C C . PRO A 1 85 ? 10.810 0.833 13.132 1.00 95.81 85 PRO A C 1
ATOM 675 O O . PRO A 1 85 ? 12.025 0.684 13.246 1.00 95.81 85 PRO A O 1
ATOM 678 N N . MET A 1 86 ? 9.924 0.189 13.887 1.00 92.69 86 MET A N 1
ATOM 679 C CA . MET A 1 86 ? 10.258 -0.523 15.111 1.00 92.69 86 MET A CA 1
ATOM 680 C C . MET A 1 86 ? 11.333 -1.599 14.902 1.00 92.69 86 MET A C 1
ATOM 682 O O . MET A 1 86 ? 11.128 -2.588 14.193 1.00 92.69 86 MET A O 1
ATOM 686 N N . CYS A 1 87 ? 12.471 -1.435 15.556 1.00 86.81 87 CYS A N 1
ATOM 687 C CA . CYS A 1 87 ? 13.570 -2.380 15.602 1.00 86.81 87 CYS A CA 1
ATOM 688 C C . CYS A 1 87 ? 13.797 -2.861 17.042 1.00 86.81 87 CYS A C 1
ATOM 690 O O . CYS A 1 87 ? 13.160 -2.395 17.991 1.00 86.81 87 CYS A O 1
ATOM 692 N N . ARG A 1 88 ? 14.632 -3.892 17.193 1.00 76.88 88 ARG A N 1
ATOM 693 C CA . ARG A 1 88 ? 14.895 -4.492 18.503 1.00 76.88 88 ARG A CA 1
ATOM 694 C C . ARG A 1 88 ? 15.740 -3.533 19.325 1.00 76.88 88 ARG A C 1
ATOM 696 O O . ARG A 1 88 ? 16.653 -2.902 18.786 1.00 76.88 88 ARG A O 1
ATOM 703 N N . GLU A 1 89 ? 15.482 -3.483 20.625 1.00 64.56 89 GLU A N 1
ATOM 704 C CA . GLU A 1 89 ? 16.452 -2.902 21.537 1.00 64.56 89 GLU A CA 1
ATOM 705 C C . GLU A 1 89 ? 17.719 -3.759 21.480 1.00 64.56 89 GLU A C 1
ATOM 707 O O . GLU A 1 89 ? 17.668 -4.968 21.687 1.00 64.56 89 GLU A O 1
ATOM 712 N N . LYS A 1 90 ? 18.854 -3.165 21.087 1.00 55.09 90 LYS A N 1
ATOM 713 C CA . LYS A 1 90 ? 20.128 -3.885 21.116 1.00 55.09 90 LYS A CA 1
ATOM 714 C C . LYS A 1 90 ? 20.412 -4.199 22.581 1.00 55.09 90 LYS A C 1
ATOM 716 O O . LYS A 1 90 ? 20.750 -3.283 23.332 1.00 55.09 90 LYS A O 1
ATOM 721 N N . SER A 1 91 ? 20.276 -5.466 22.969 1.00 47.28 91 SER A N 1
ATOM 722 C CA . SER A 1 91 ? 20.736 -5.962 24.262 1.00 47.28 91 SER A CA 1
ATOM 723 C C . SER A 1 91 ? 22.165 -5.451 24.488 1.00 47.28 91 SER A C 1
ATOM 725 O O . SER A 1 91 ? 22.991 -5.427 23.572 1.00 47.28 91 SER A O 1
ATOM 727 N N . GLY A 1 92 ? 22.433 -4.908 25.677 1.00 44.12 92 GLY A N 1
ATOM 728 C CA . GLY A 1 92 ? 23.586 -4.055 25.993 1.00 44.12 92 GLY A CA 1
ATOM 729 C C . GLY A 1 92 ? 24.978 -4.701 25.913 1.00 44.12 92 GLY A C 1
ATOM 730 O O . GLY A 1 92 ? 25.889 -4.261 26.614 1.00 44.12 92 GLY A O 1
ATOM 731 N N . LEU A 1 93 ? 25.203 -5.711 25.070 1.00 36.38 93 LEU A N 1
ATOM 732 C CA . LEU A 1 93 ? 26.521 -6.257 24.770 1.00 36.38 93 LEU A CA 1
ATOM 733 C C . LEU A 1 93 ? 27.035 -5.789 23.396 1.00 36.38 93 LEU A C 1
ATOM 735 O O . LEU A 1 93 ? 26.812 -6.395 22.356 1.00 36.38 93 LEU A O 1
ATOM 739 N N . LYS A 1 94 ? 27.854 -4.729 23.466 1.00 41.53 94 LYS A N 1
ATOM 740 C CA . LYS A 1 94 ? 28.905 -4.324 22.511 1.00 41.53 94 LYS A CA 1
ATOM 741 C C . LYS A 1 94 ? 28.465 -4.035 21.067 1.00 41.53 94 LYS A C 1
ATOM 743 O O . LYS A 1 94 ? 28.709 -4.819 20.159 1.00 41.53 94 LYS A O 1
ATOM 748 N N . THR A 1 95 ? 28.078 -2.782 20.812 1.00 37.16 95 THR A N 1
ATOM 749 C CA . THR A 1 95 ? 28.431 -2.122 19.537 1.00 37.16 95 THR A CA 1
ATOM 750 C C . THR A 1 95 ? 29.549 -1.100 19.775 1.00 37.16 95 THR A C 1
ATOM 752 O O . THR A 1 95 ? 29.362 0.090 19.598 1.00 37.16 95 THR A O 1
ATOM 755 N N . LEU A 1 96 ? 30.732 -1.561 20.198 1.00 38.75 96 LEU A N 1
ATOM 756 C CA . LEU A 1 96 ? 31.975 -0.771 20.091 1.00 38.75 96 LEU A CA 1
ATOM 757 C C . LEU A 1 96 ? 32.705 -1.027 18.757 1.00 38.75 96 LEU A C 1
ATOM 759 O O . LEU A 1 96 ? 33.857 -0.645 18.599 1.00 38.75 96 LEU A O 1
ATOM 763 N N . ALA A 1 97 ? 32.057 -1.694 17.798 1.00 38.31 97 ALA A N 1
ATOM 764 C CA . ALA A 1 97 ? 32.705 -2.137 16.564 1.00 38.31 97 ALA A CA 1
ATOM 765 C C . ALA A 1 97 ? 32.326 -1.337 15.305 1.00 38.31 97 ALA A C 1
ATOM 767 O O . ALA A 1 97 ? 32.958 -1.547 14.278 1.00 38.31 97 ALA A O 1
ATOM 768 N N . TYR A 1 98 ? 31.354 -0.417 15.367 1.00 39.69 98 TYR A N 1
ATOM 769 C CA . TYR A 1 98 ? 30.981 0.409 14.204 1.00 39.69 98 TYR A CA 1
ATOM 770 C C . TYR A 1 98 ? 31.285 1.906 14.351 1.00 39.69 98 TYR A C 1
ATOM 772 O O . TYR A 1 98 ? 31.430 2.572 13.335 1.00 39.69 98 TYR A O 1
ATOM 780 N N . ASP A 1 99 ? 31.540 2.403 15.566 1.00 36.62 99 ASP A N 1
ATOM 781 C CA . ASP A 1 99 ? 31.895 3.818 15.780 1.00 36.62 99 ASP A CA 1
ATOM 782 C C . ASP A 1 99 ? 33.418 4.068 15.852 1.00 36.62 99 ASP A C 1
ATOM 784 O O . ASP A 1 99 ? 33.856 5.204 16.018 1.00 36.62 99 ASP A O 1
ATOM 788 N N . LEU A 1 100 ? 34.256 3.025 15.719 1.00 38.03 100 LEU A N 1
ATOM 789 C CA . LEU A 1 100 ? 35.721 3.146 15.836 1.00 38.03 100 LEU A CA 1
ATOM 790 C C . LEU A 1 100 ? 36.458 3.285 14.489 1.00 38.03 100 LEU A C 1
ATOM 792 O O . LEU A 1 100 ? 37.642 3.614 14.486 1.00 38.03 100 LEU A O 1
ATOM 796 N N . PHE A 1 101 ? 35.790 3.082 13.348 1.00 36.38 101 PHE A N 1
ATOM 797 C CA . PHE A 1 101 ? 36.430 3.210 12.027 1.00 36.38 101 PHE A CA 1
ATOM 798 C C . PHE A 1 101 ? 36.218 4.562 11.331 1.00 36.38 101 PHE A C 1
ATOM 800 O O . PHE A 1 101 ? 36.99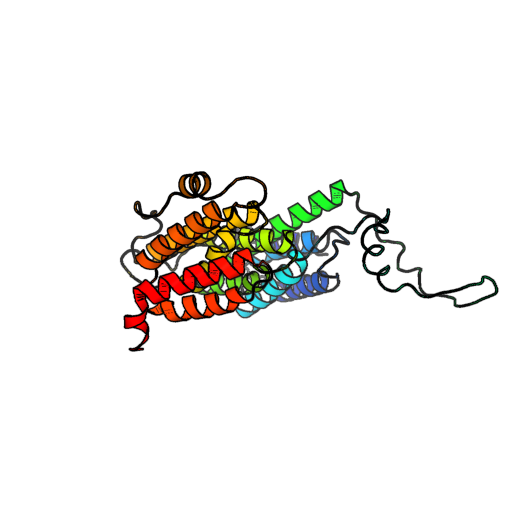5 4.884 10.437 1.00 36.38 101 PHE A O 1
ATOM 807 N N . ASP A 1 102 ? 35.292 5.403 11.802 1.00 38.50 102 ASP A N 1
ATOM 808 C CA . ASP A 1 102 ? 35.049 6.729 11.205 1.00 38.50 102 ASP A CA 1
ATOM 809 C C . ASP A 1 102 ? 35.761 7.890 11.923 1.00 38.50 102 ASP A C 1
ATOM 811 O O . ASP A 1 102 ? 35.786 9.008 11.412 1.00 38.50 102 ASP A O 1
ATOM 815 N N . TYR A 1 103 ? 36.416 7.647 13.066 1.00 40.88 103 TYR A N 1
ATOM 816 C CA . TYR A 1 103 ? 37.104 8.702 13.831 1.00 40.88 103 TYR A CA 1
ATOM 817 C C . TYR A 1 103 ? 38.642 8.615 13.816 1.00 40.88 103 TY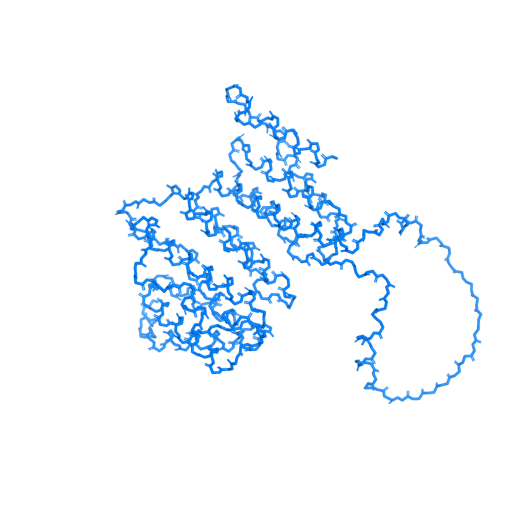R A C 1
ATOM 819 O O . TYR A 1 103 ? 39.322 9.454 14.401 1.00 40.88 103 TYR A O 1
ATOM 827 N N . ALA A 1 104 ? 39.221 7.631 13.120 1.00 36.19 104 ALA A N 1
ATOM 828 C CA . ALA A 1 104 ? 40.676 7.471 12.999 1.00 36.19 104 ALA A CA 1
ATOM 829 C C . ALA A 1 104 ? 41.272 8.104 11.722 1.00 36.19 104 ALA A C 1
ATOM 831 O O . ALA A 1 104 ? 42.410 7.810 11.366 1.00 36.19 104 ALA A O 1
ATOM 832 N N . SER A 1 105 ? 40.540 9.014 11.067 1.00 39.81 105 SER A N 1
ATOM 833 C CA . SER A 1 105 ? 41.051 9.860 9.974 1.00 39.81 105 SER A CA 1
ATOM 834 C C . SER A 1 105 ? 41.322 11.297 10.432 1.00 39.81 105 SER A C 1
ATOM 836 O O . SER A 1 105 ? 41.024 12.251 9.723 1.00 39.81 105 SER A O 1
ATOM 838 N N . THR A 1 106 ? 41.907 11.458 11.618 1.00 33.72 106 THR A N 1
ATOM 839 C CA . THR A 1 106 ? 42.604 12.691 12.018 1.00 33.72 106 THR A CA 1
ATOM 840 C C . THR A 1 106 ? 43.621 12.358 13.103 1.00 33.72 106 THR A C 1
ATOM 842 O O . THR A 1 106 ? 43.411 12.512 14.302 1.00 33.72 106 THR A O 1
ATOM 845 N N . SER A 1 107 ? 44.771 11.856 12.672 1.00 32.06 107 SER A N 1
ATOM 846 C CA . SER A 1 107 ? 45.982 11.843 13.483 1.00 32.06 107 SER A CA 1
ATOM 847 C C . SER A 1 107 ? 46.405 13.279 13.806 1.00 32.06 107 SER A C 1
ATOM 849 O O . SER A 1 107 ? 46.680 14.020 12.866 1.00 32.06 107 SER A O 1
ATOM 851 N N . ILE A 1 108 ? 46.486 13.641 15.096 1.00 31.34 108 ILE A N 1
ATOM 852 C CA . ILE A 1 108 ? 47.523 14.507 15.702 1.00 31.34 108 ILE A CA 1
ATOM 853 C C . ILE A 1 108 ? 47.399 14.507 17.251 1.00 31.34 108 ILE A C 1
ATOM 855 O O . ILE A 1 108 ? 46.436 14.987 17.835 1.00 31.34 108 ILE A O 1
ATOM 859 N N . SER A 1 109 ? 48.425 13.900 17.864 1.00 28.62 109 SER A N 1
ATOM 860 C CA . SER A 1 109 ? 49.124 14.181 19.137 1.00 28.62 109 SER A CA 1
ATOM 861 C C . SER A 1 109 ? 48.430 14.285 20.519 1.00 28.62 109 SER A C 1
ATOM 863 O O . SER A 1 109 ? 47.667 15.198 20.809 1.00 28.62 109 SER A O 1
ATOM 865 N N . SER A 1 110 ? 48.997 13.466 21.425 1.00 29.16 110 SER A N 1
ATOM 866 C CA . SER A 1 110 ? 49.585 13.801 22.745 1.00 29.16 110 SER A CA 1
ATOM 867 C C . SER A 1 110 ? 48.734 13.902 24.030 1.00 29.16 110 SER A C 1
ATOM 869 O O . SER A 1 110 ? 48.097 14.910 24.291 1.00 29.16 110 SER A O 1
ATOM 871 N N . PHE A 1 111 ? 48.986 12.904 24.896 1.00 28.75 111 PHE A N 1
ATOM 872 C CA . PHE A 1 111 ? 49.408 12.978 26.311 1.00 28.75 111 PHE A CA 1
ATOM 873 C C . PHE A 1 111 ? 48.425 13.268 27.479 1.00 28.75 111 PHE A C 1
ATOM 875 O O . PHE A 1 111 ? 47.627 14.191 27.463 1.00 28.75 111 PHE A O 1
ATOM 882 N N . THR A 1 112 ? 48.677 12.459 28.529 1.00 30.27 112 THR A N 1
ATOM 883 C CA . THR A 1 112 ? 48.429 12.549 29.991 1.00 30.27 112 THR A CA 1
ATOM 884 C C . THR A 1 112 ? 47.046 12.265 30.610 1.00 30.27 112 THR A C 1
ATOM 886 O O . THR A 1 112 ? 46.008 12.820 30.283 1.00 30.27 112 THR A O 1
ATOM 889 N N . SER A 1 113 ? 47.086 11.386 31.619 1.00 28.02 113 SER A N 1
ATOM 890 C CA . SER A 1 113 ? 46.117 11.188 32.717 1.00 28.02 113 SER A CA 1
ATOM 891 C C . SER A 1 113 ? 46.748 11.719 34.031 1.00 28.02 113 SER A C 1
ATOM 893 O O . SER A 1 113 ? 47.933 12.057 33.986 1.00 28.02 113 SER A O 1
ATOM 895 N N . PRO A 1 114 ? 46.130 11.644 35.238 1.00 46.66 114 PRO A N 1
ATOM 896 C CA . PRO A 1 114 ? 44.710 11.579 35.635 1.00 46.66 114 PRO A CA 1
ATOM 897 C C . PRO A 1 114 ? 44.324 12.554 36.796 1.00 46.66 114 PRO A C 1
ATOM 899 O O . PRO A 1 114 ? 45.174 13.096 37.496 1.00 46.66 114 PRO A O 1
ATOM 902 N N . SER A 1 115 ? 43.019 12.588 37.116 1.00 27.53 115 SER A N 1
ATOM 903 C CA . SER A 1 115 ? 42.444 12.497 38.483 1.00 27.53 115 SER A CA 1
ATOM 904 C C . SER A 1 115 ? 41.651 13.688 39.072 1.00 27.53 115 SER A C 1
ATOM 906 O O . SER A 1 115 ? 42.066 14.839 39.041 1.00 27.53 115 SER A O 1
ATOM 908 N N . TYR A 1 116 ? 40.568 13.279 39.755 1.00 26.44 116 TYR A N 1
ATOM 909 C CA . TYR A 1 116 ? 39.797 13.887 40.854 1.00 26.44 116 TYR A CA 1
ATOM 910 C C . TYR A 1 116 ? 38.449 14.609 40.611 1.00 26.44 116 TYR A C 1
ATOM 912 O O . TYR A 1 116 ? 38.365 15.758 40.209 1.00 26.44 116 TYR A O 1
ATOM 920 N N . ARG A 1 117 ? 37.428 13.911 41.146 1.00 29.20 117 ARG A N 1
ATOM 921 C CA . ARG A 1 117 ? 36.377 14.334 42.099 1.00 29.20 117 ARG A CA 1
ATOM 922 C C . ARG A 1 117 ? 35.100 15.045 41.622 1.00 29.20 117 ARG A C 1
ATOM 924 O O . ARG A 1 117 ? 35.063 16.235 41.370 1.00 29.20 117 ARG A O 1
ATOM 931 N N . VAL A 1 118 ? 34.029 14.281 41.872 1.00 28.06 118 VAL A N 1
ATOM 932 C CA . VAL A 1 118 ? 32.830 14.628 42.657 1.00 28.06 118 VAL A CA 1
ATOM 933 C C . VAL A 1 118 ? 31.789 15.513 41.980 1.00 28.06 118 VAL A C 1
ATOM 935 O O . VAL A 1 118 ? 31.879 16.731 41.953 1.00 28.06 118 VAL A O 1
ATOM 938 N N . GLY A 1 119 ? 30.668 14.850 41.694 1.00 28.36 119 GLY A N 1
ATOM 939 C CA . GLY A 1 119 ? 29.382 15.305 42.200 1.00 28.36 119 GLY A CA 1
ATOM 940 C C . GLY A 1 119 ? 28.409 15.733 41.123 1.00 28.36 119 GLY A C 1
ATOM 941 O O . GLY A 1 119 ? 28.410 16.885 40.729 1.00 28.36 119 GLY A O 1
ATOM 942 N N . MET A 1 120 ? 27.463 14.855 40.788 1.00 30.41 120 MET A N 1
ATOM 943 C CA . MET A 1 120 ? 26.072 15.289 40.709 1.00 30.41 120 MET A CA 1
ATOM 944 C C . MET A 1 120 ? 25.109 14.118 40.905 1.00 30.41 120 MET A C 1
ATOM 946 O O . MET A 1 120 ? 25.112 13.111 40.205 1.00 30.41 120 MET A O 1
ATOM 950 N N . LYS A 1 121 ? 24.320 14.274 41.963 1.00 32.28 121 LYS A N 1
ATOM 951 C CA . LYS A 1 121 ? 23.233 13.417 42.417 1.00 32.28 121 LYS A CA 1
ATOM 952 C C . LYS A 1 121 ? 22.056 13.465 41.433 1.00 32.28 121 LYS A C 1
ATOM 954 O O . LYS A 1 121 ? 21.737 14.524 40.908 1.00 32.28 121 LYS A O 1
ATOM 959 N N . LYS A 1 122 ? 21.322 12.345 41.390 1.00 32.50 122 LYS A N 1
ATOM 960 C CA . LYS A 1 122 ? 19.888 12.232 41.054 1.00 32.50 122 LYS A CA 1
ATOM 961 C C . LYS A 1 122 ? 19.494 12.503 39.595 1.00 32.50 122 LYS A C 1
ATOM 963 O O . LYS A 1 122 ? 18.746 13.432 39.316 1.00 32.50 122 LYS A O 1
ATOM 968 N N . ARG A 1 123 ? 19.864 11.603 38.680 1.00 31.95 123 ARG A N 1
ATOM 969 C CA . ARG A 1 123 ? 19.118 11.444 37.418 1.00 31.95 123 ARG A CA 1
ATOM 970 C C . ARG A 1 123 ? 19.230 10.047 36.808 1.00 31.95 123 ARG A C 1
ATOM 972 O O . ARG A 1 123 ? 19.521 9.946 35.631 1.00 31.95 123 ARG A O 1
ATOM 979 N N . LEU A 1 124 ? 19.037 8.970 37.576 1.00 32.50 124 LEU A N 1
ATOM 980 C CA . LEU A 1 124 ? 18.866 7.639 36.968 1.00 32.50 124 LEU A CA 1
ATOM 981 C C . LEU A 1 124 ? 18.331 6.589 37.957 1.00 32.50 124 LEU A C 1
ATOM 983 O O . LEU A 1 124 ? 19.014 5.643 38.320 1.00 32.50 124 LEU A O 1
ATOM 987 N N . MET A 1 125 ? 17.104 6.770 38.442 1.00 28.19 125 MET A N 1
ATOM 988 C CA . MET A 1 125 ? 16.366 5.692 39.130 1.00 28.19 125 MET A CA 1
ATOM 989 C C . MET A 1 125 ? 14.955 5.482 38.559 1.00 28.19 125 MET A C 1
ATOM 991 O O . MET A 1 125 ? 14.131 4.828 39.181 1.00 28.19 125 MET A O 1
ATOM 995 N N . ILE A 1 126 ? 14.686 6.002 37.357 1.00 30.81 126 ILE A N 1
ATOM 996 C CA . ILE A 1 126 ? 13.473 5.678 36.580 1.00 30.81 126 ILE A CA 1
ATOM 997 C C . ILE A 1 126 ? 13.798 4.675 35.452 1.00 30.81 126 ILE A C 1
ATOM 999 O O . ILE A 1 126 ? 12.914 4.017 34.929 1.00 30.81 126 ILE A O 1
ATOM 1003 N N . PHE A 1 127 ? 15.082 4.447 35.154 1.00 32.41 127 PHE A N 1
ATOM 1004 C CA . PHE A 1 127 ? 15.552 3.529 34.104 1.00 32.41 127 PHE A CA 1
ATOM 1005 C C . PHE A 1 127 ? 15.657 2.054 34.541 1.00 32.41 127 PHE A C 1
ATOM 1007 O O . PHE A 1 127 ? 16.313 1.259 33.880 1.00 32.41 127 PHE A O 1
ATOM 1014 N N . LYS A 1 128 ? 15.060 1.676 35.679 1.00 30.45 128 LYS A N 1
ATOM 1015 C CA . LYS A 1 128 ? 15.222 0.343 36.289 1.00 30.45 128 LYS A CA 1
ATOM 1016 C C . LYS A 1 128 ? 13.901 -0.424 36.408 1.00 30.45 128 LYS A C 1
ATOM 1018 O O . LYS A 1 128 ? 13.656 -1.056 37.426 1.00 30.45 128 LYS A O 1
ATOM 1023 N N . TYR A 1 129 ? 13.058 -0.326 35.381 1.00 29.44 129 TYR A N 1
ATOM 1024 C CA . TYR A 1 129 ? 11.932 -1.240 35.143 1.00 29.44 129 TYR A CA 1
ATOM 1025 C C . TYR A 1 129 ? 11.669 -1.478 33.640 1.00 29.44 129 TYR A C 1
ATOM 1027 O O . TYR A 1 129 ? 10.568 -1.881 33.277 1.00 29.44 129 TYR A O 1
ATOM 1035 N N . CYS A 1 130 ? 12.663 -1.291 32.759 1.00 37.78 130 CYS A N 1
ATOM 1036 C CA . CYS A 1 130 ? 12.649 -2.051 31.507 1.00 37.78 130 CYS A CA 1
ATOM 1037 C C . CYS A 1 130 ? 12.983 -3.490 31.888 1.00 37.78 130 CYS A C 1
ATOM 1039 O O . CYS A 1 130 ? 14.118 -3.807 32.240 1.00 37.78 130 CYS A O 1
ATOM 1041 N N . PHE A 1 131 ? 11.949 -4.323 31.933 1.00 35.81 131 PHE A N 1
ATOM 1042 C CA . PHE A 1 131 ? 12.095 -5.764 31.827 1.00 35.81 131 PHE A CA 1
ATOM 1043 C C . PHE A 1 131 ? 12.904 -5.983 30.542 1.00 35.81 131 PHE A C 1
ATOM 1045 O O . PHE A 1 131 ? 12.423 -5.599 29.478 1.00 35.81 131 PHE A O 1
ATOM 1052 N N . GLU A 1 132 ? 14.149 -6.461 30.632 1.00 40.59 132 GLU A N 1
ATOM 1053 C CA . GLU A 1 132 ? 14.862 -6.941 29.445 1.00 40.59 132 GLU A CA 1
ATOM 1054 C C . GLU A 1 132 ? 13.980 -8.049 28.863 1.00 40.59 132 GLU A C 1
ATOM 1056 O O . GLU A 1 132 ? 13.852 -9.122 29.450 1.00 40.59 132 GLU A O 1
ATOM 1061 N N . ILE A 1 133 ? 13.260 -7.732 27.788 1.00 50.69 133 ILE A N 1
ATOM 1062 C CA . ILE A 1 133 ? 12.508 -8.721 27.025 1.00 50.69 133 ILE A CA 1
ATOM 1063 C C . ILE A 1 133 ? 13.565 -9.626 26.398 1.00 50.69 133 ILE A C 1
ATOM 1065 O O . ILE A 1 133 ? 14.494 -9.124 25.765 1.00 50.69 133 ILE A O 1
ATOM 1069 N N . ASP A 1 134 ? 13.437 -10.936 26.596 1.00 58.16 134 ASP A N 1
ATOM 1070 C CA . ASP A 1 134 ? 14.358 -11.911 26.012 1.00 58.16 134 ASP A CA 1
ATOM 1071 C C . ASP A 1 134 ? 14.405 -11.756 24.478 1.00 58.16 134 ASP A C 1
ATOM 1073 O O . ASP A 1 134 ? 13.412 -11.378 23.846 1.00 58.16 134 ASP A O 1
ATOM 1077 N N . ASP A 1 135 ? 15.550 -12.031 23.854 1.00 59.34 135 ASP A N 1
ATOM 1078 C CA . ASP A 1 135 ? 15.778 -11.746 22.429 1.00 59.34 135 ASP A CA 1
ATOM 1079 C C . ASP A 1 135 ? 14.760 -12.485 21.534 1.00 59.34 135 ASP A C 1
ATOM 1081 O O . ASP A 1 135 ? 14.267 -11.916 20.550 1.00 59.34 135 ASP A O 1
ATOM 1085 N N . ASP A 1 136 ? 14.368 -13.704 21.912 1.00 64.75 136 ASP A N 1
ATOM 1086 C CA . ASP A 1 136 ? 13.353 -14.510 21.218 1.00 64.75 136 ASP A CA 1
ATOM 1087 C C . ASP A 1 136 ? 11.918 -14.015 21.479 1.00 64.75 136 ASP A C 1
ATOM 1089 O O . ASP A 1 136 ? 11.060 -14.012 20.584 1.00 64.75 136 ASP A O 1
ATOM 1093 N N . GLU A 1 137 ? 11.650 -13.523 22.689 1.00 71.75 137 GLU A N 1
ATOM 1094 C CA . GLU A 1 137 ? 10.363 -12.926 23.046 1.00 71.75 137 GLU A CA 1
ATOM 1095 C C . GLU A 1 137 ? 10.154 -11.603 22.288 1.00 71.75 137 GLU A C 1
ATOM 1097 O O . GLU A 1 137 ? 9.079 -11.364 21.731 1.00 71.75 137 GLU A O 1
ATOM 1102 N N . SER A 1 138 ? 11.202 -10.785 22.149 1.00 69.19 138 SER A N 1
ATOM 1103 C CA . SER A 1 138 ? 11.162 -9.520 21.404 1.00 69.19 138 SER A CA 1
ATOM 1104 C C . SER A 1 138 ? 10.910 -9.735 19.906 1.00 69.19 138 SER A C 1
ATOM 1106 O O . SER A 1 138 ? 10.141 -8.993 19.284 1.00 69.19 138 SER A O 1
ATOM 1108 N N . ALA A 1 139 ? 11.499 -10.788 19.327 1.00 73.94 139 ALA A N 1
ATOM 1109 C CA . ALA A 1 139 ? 11.279 -11.191 17.942 1.00 73.94 139 ALA A CA 1
ATOM 1110 C C . ALA A 1 139 ? 9.815 -11.571 17.701 1.00 73.94 139 ALA A C 1
ATOM 1112 O O . ALA A 1 139 ? 9.186 -11.091 16.755 1.00 73.94 139 ALA A O 1
ATOM 1113 N N . THR A 1 140 ? 9.270 -12.383 18.604 1.00 84.06 140 THR A N 1
ATOM 1114 C CA . THR A 1 140 ? 7.885 -12.853 18.553 1.00 84.06 140 THR A CA 1
ATOM 1115 C C . THR A 1 140 ? 6.900 -11.694 18.716 1.00 84.06 140 THR A C 1
ATOM 1117 O O . THR A 1 140 ? 5.925 -11.598 17.972 1.00 84.06 140 THR A O 1
ATOM 1120 N N . ILE A 1 141 ? 7.163 -10.763 19.642 1.00 87.56 141 ILE A N 1
ATOM 1121 C CA . ILE A 1 141 ? 6.325 -9.571 19.845 1.00 87.56 141 ILE A CA 1
ATOM 1122 C C . ILE A 1 141 ? 6.353 -8.666 18.612 1.00 87.56 141 ILE A C 1
ATOM 1124 O O . ILE A 1 141 ? 5.307 -8.153 18.215 1.00 87.56 141 ILE A O 1
ATOM 1128 N N . MET A 1 142 ? 7.515 -8.466 17.991 1.00 89.94 142 MET A N 1
ATOM 1129 C CA . MET A 1 142 ? 7.653 -7.638 16.793 1.00 89.94 142 MET A CA 1
ATOM 1130 C C . MET A 1 142 ? 6.846 -8.195 15.619 1.00 89.94 142 MET A C 1
ATOM 1132 O O . MET A 1 142 ? 6.060 -7.460 15.021 1.00 89.94 142 MET A O 1
ATOM 1136 N N . ASP A 1 143 ? 7.000 -9.486 15.329 1.00 90.12 143 ASP A N 1
ATOM 1137 C CA . ASP A 1 143 ? 6.268 -10.163 14.255 1.00 90.12 143 ASP A CA 1
ATOM 1138 C C . ASP A 1 143 ? 4.753 -10.155 14.512 1.00 90.12 143 ASP A C 1
ATOM 1140 O O . ASP A 1 143 ? 3.954 -9.754 13.658 1.00 90.12 143 ASP A O 1
ATOM 1144 N N . ALA A 1 144 ? 4.353 -10.452 15.753 1.00 93.81 144 ALA A N 1
ATOM 1145 C CA . ALA A 1 144 ? 2.964 -10.341 16.171 1.00 93.81 144 ALA A CA 1
ATOM 1146 C C . ALA A 1 144 ? 2.436 -8.903 16.028 1.00 93.81 144 ALA A C 1
ATOM 1148 O O . ALA A 1 144 ? 1.286 -8.713 15.640 1.00 93.81 144 ALA A O 1
ATOM 1149 N N . THR A 1 145 ? 3.245 -7.880 16.319 1.00 96.00 145 THR A N 1
ATOM 1150 C CA . THR A 1 145 ? 2.830 -6.470 16.207 1.00 96.00 145 THR A CA 1
ATOM 1151 C C . THR A 1 145 ? 2.567 -6.097 14.755 1.00 96.00 145 THR A C 1
ATOM 1153 O O . THR A 1 145 ? 1.526 -5.513 14.462 1.00 96.00 145 THR A O 1
ATOM 1156 N N . VAL A 1 146 ? 3.468 -6.470 13.842 1.00 96.12 146 VAL A N 1
ATOM 1157 C CA . VAL A 1 146 ? 3.302 -6.221 12.401 1.00 96.12 146 VAL A CA 1
ATOM 1158 C C . VAL A 1 146 ? 2.081 -6.969 11.863 1.00 96.12 146 VAL A C 1
ATOM 1160 O O . VAL A 1 146 ? 1.274 -6.382 11.146 1.00 96.12 146 VAL A O 1
ATOM 1163 N N . THR A 1 147 ? 1.876 -8.216 12.290 1.00 96.56 147 THR A N 1
ATOM 1164 C CA . THR A 1 147 ? 0.687 -9.001 11.928 1.00 96.56 147 THR A CA 1
ATOM 1165 C C . THR A 1 147 ? -0.604 -8.318 12.387 1.00 96.56 147 THR A C 1
ATOM 1167 O O . THR A 1 147 ? -1.554 -8.181 11.621 1.00 96.56 147 THR A O 1
ATOM 1170 N N . GLN A 1 148 ? -0.658 -7.843 13.636 1.00 97.25 148 GLN A N 1
ATOM 1171 C CA . GLN A 1 148 ? -1.856 -7.176 14.158 1.00 97.25 148 GLN A CA 1
ATOM 1172 C C . GLN A 1 148 ? -2.078 -5.792 13.543 1.00 97.25 148 GLN A C 1
ATOM 1174 O O . GLN A 1 148 ? -3.223 -5.374 13.391 1.00 97.25 148 GLN A O 1
ATOM 1179 N N . TYR A 1 149 ? -1.012 -5.101 13.140 1.00 98.31 149 TYR A N 1
ATOM 1180 C CA . TYR A 1 149 ? -1.115 -3.900 12.317 1.00 98.31 149 TYR A CA 1
ATOM 1181 C C . TYR A 1 149 ? -1.763 -4.208 10.961 1.00 98.31 149 TYR A C 1
ATOM 1183 O O . TYR A 1 149 ? -2.719 -3.534 10.585 1.00 98.31 149 TYR A O 1
ATOM 1191 N N . GLY A 1 150 ? -1.327 -5.275 10.282 1.00 98.06 150 GLY A N 1
ATOM 1192 C CA . GLY A 1 150 ? -1.971 -5.768 9.062 1.00 98.06 150 GLY A CA 1
ATOM 1193 C C . GLY A 1 150 ? -3.459 -6.068 9.267 1.00 98.06 150 GLY A C 1
ATOM 1194 O O . GLY A 1 150 ? -4.294 -5.597 8.499 1.00 98.06 150 GLY A O 1
ATOM 1195 N N . ASN A 1 151 ? -3.817 -6.754 10.359 1.00 98.19 151 ASN A N 1
ATOM 1196 C CA . ASN A 1 151 ? -5.217 -7.036 10.707 1.00 98.19 151 ASN A CA 1
ATOM 1197 C C . ASN A 1 151 ? -6.051 -5.765 10.935 1.00 98.19 151 ASN A C 1
ATO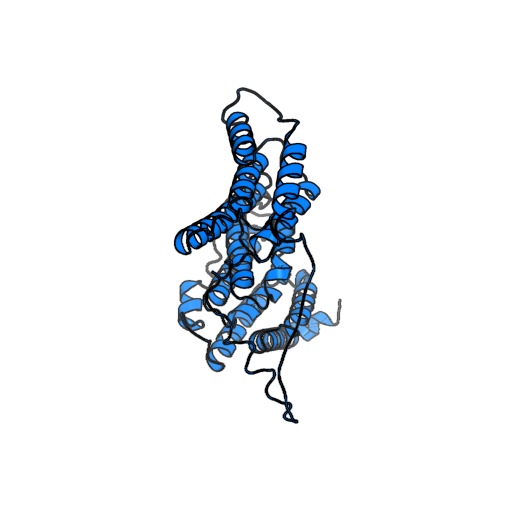M 1199 O O . ASN A 1 151 ? -7.245 -5.753 10.637 1.00 98.19 151 ASN A O 1
ATOM 1203 N N . ALA A 1 152 ? -5.448 -4.703 11.478 1.00 98.25 152 ALA A N 1
ATOM 1204 C CA . ALA A 1 152 ? -6.120 -3.419 11.638 1.00 98.25 152 ALA A CA 1
ATOM 1205 C C . ALA A 1 152 ? -6.381 -2.752 10.279 1.00 98.25 152 ALA A C 1
ATOM 1207 O O . ALA A 1 152 ? -7.487 -2.268 10.055 1.00 98.25 152 ALA A O 1
ATOM 1208 N N . LEU A 1 153 ? -5.411 -2.773 9.355 1.00 98.50 153 LEU A N 1
ATOM 1209 C CA . LEU A 1 153 ? -5.609 -2.271 7.988 1.00 98.50 153 LEU A CA 1
ATOM 1210 C C . LEU A 1 153 ? -6.689 -3.062 7.243 1.00 98.50 153 LEU A C 1
ATOM 1212 O O . LEU A 1 153 ? -7.543 -2.475 6.586 1.00 98.50 153 LEU A O 1
ATOM 1216 N N . GLU A 1 154 ? -6.673 -4.385 7.376 1.00 98.38 154 GLU A N 1
ATO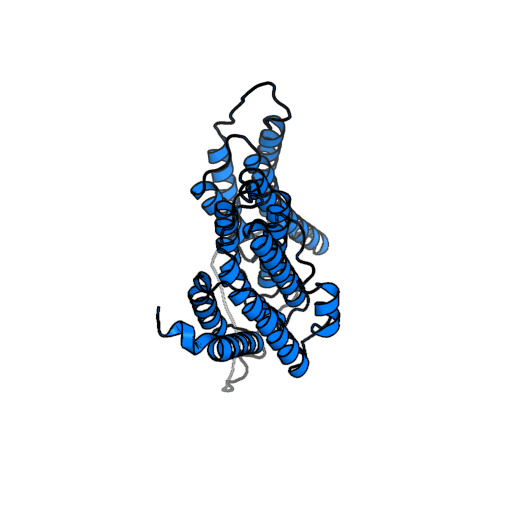M 1217 C CA . GLU A 1 154 ? -7.680 -5.273 6.796 1.00 98.38 154 GLU A CA 1
ATOM 1218 C C . GLU A 1 154 ? -9.078 -4.969 7.337 1.00 98.38 154 GLU A C 1
ATOM 1220 O O . GLU A 1 154 ? -10.004 -4.789 6.553 1.00 98.38 154 GLU A O 1
ATOM 1225 N N . ALA A 1 155 ? -9.216 -4.792 8.654 1.00 98.06 155 ALA A N 1
ATOM 1226 C CA . ALA A 1 155 ? -10.476 -4.378 9.263 1.00 98.06 155 ALA A CA 1
ATOM 1227 C C . ALA A 1 155 ? -10.973 -3.023 8.728 1.00 98.06 155 ALA A C 1
ATOM 1229 O O . ALA A 1 155 ? -12.170 -2.864 8.514 1.00 98.06 155 ALA A O 1
ATOM 1230 N N . ILE A 1 156 ? -10.078 -2.053 8.488 1.00 98.38 156 ILE A N 1
ATOM 1231 C CA . ILE A 1 156 ? -10.460 -0.750 7.916 1.00 98.38 156 ILE A CA 1
ATOM 1232 C C . ILE A 1 156 ? -11.052 -0.941 6.514 1.00 98.38 156 ILE A C 1
ATOM 1234 O O . ILE A 1 156 ? -12.081 -0.344 6.199 1.00 98.38 156 ILE A O 1
ATOM 1238 N N . ILE A 1 157 ? -10.419 -1.777 5.686 1.00 98.31 157 ILE A N 1
ATOM 1239 C CA . ILE A 1 157 ? -10.870 -2.044 4.315 1.00 98.31 157 ILE A CA 1
ATOM 1240 C C . ILE A 1 157 ? -12.188 -2.816 4.319 1.00 98.31 157 ILE A C 1
ATOM 1242 O O . ILE A 1 157 ? -13.080 -2.464 3.563 1.00 98.31 157 ILE A O 1
ATOM 1246 N N . GLU A 1 158 ? -12.347 -3.827 5.173 1.00 97.12 158 GLU A N 1
ATOM 1247 C CA . GLU A 1 158 ? -13.593 -4.601 5.253 1.00 97.12 158 GLU A CA 1
ATOM 1248 C C . GLU A 1 158 ? -14.795 -3.750 5.673 1.00 97.12 158 GLU A C 1
ATOM 1250 O O . GLU A 1 158 ? -15.894 -3.970 5.179 1.00 97.12 158 GLU A O 1
ATOM 1255 N N . MET A 1 159 ? -14.593 -2.763 6.549 1.00 96.94 159 MET A N 1
ATOM 1256 C CA . MET A 1 159 ? -15.671 -1.866 6.982 1.00 96.94 159 MET A CA 1
ATOM 1257 C C . MET A 1 159 ? -15.998 -0.783 5.948 1.00 96.94 159 MET A C 1
ATOM 1259 O O . MET A 1 159 ? -17.091 -0.221 5.969 1.00 96.94 159 MET A O 1
ATOM 1263 N N . ARG A 1 160 ? -15.045 -0.435 5.072 1.00 97.31 160 ARG A N 1
ATOM 1264 C CA . ARG A 1 160 ? -15.225 0.543 3.987 1.00 97.31 160 ARG A CA 1
ATOM 1265 C C . ARG A 1 160 ? -14.472 0.088 2.732 1.00 97.31 160 ARG A C 1
ATOM 1267 O O . ARG A 1 160 ? -13.419 0.650 2.414 1.00 97.31 160 ARG A O 1
ATOM 1274 N N . PRO A 1 161 ? -15.008 -0.893 1.987 1.00 96.69 161 PRO A N 1
ATOM 1275 C CA . PRO A 1 161 ? -14.305 -1.532 0.878 1.00 96.69 161 PRO A CA 1
ATOM 1276 C C . PRO A 1 161 ? -14.403 -0.705 -0.409 1.00 96.69 161 PRO A C 1
ATOM 1278 O O . PRO A 1 161 ? -14.976 -1.135 -1.408 1.00 96.69 161 PRO A O 1
ATOM 1281 N N . ASN A 1 162 ? -13.827 0.499 -0.383 1.00 96.19 162 ASN A N 1
ATOM 1282 C CA . ASN A 1 162 ? -13.772 1.414 -1.521 1.00 96.19 162 ASN A CA 1
ATOM 1283 C C . ASN A 1 162 ? -12.349 1.939 -1.793 1.00 96.19 162 ASN A C 1
ATOM 1285 O O . ASN A 1 162 ? -11.474 1.946 -0.917 1.00 96.19 162 ASN A O 1
ATOM 1289 N N . VAL A 1 163 ? -12.123 2.436 -3.010 1.00 97.19 163 VAL A N 1
ATOM 1290 C CA . VAL A 1 163 ? -10.824 2.944 -3.471 1.00 97.19 163 VAL A CA 1
ATOM 1291 C C . VAL A 1 163 ? -10.351 4.160 -2.687 1.00 97.19 163 VAL A C 1
ATOM 1293 O O . VAL A 1 163 ? -9.144 4.329 -2.517 1.00 97.19 163 VAL A O 1
ATOM 1296 N N . GLY A 1 164 ? -11.259 4.992 -2.170 1.00 97.94 164 GLY A N 1
ATOM 1297 C CA . GLY A 1 164 ? -10.915 6.144 -1.336 1.00 97.94 164 GLY A CA 1
ATOM 1298 C C . GLY A 1 164 ? -10.190 5.712 -0.061 1.00 97.94 164 GLY A C 1
ATOM 1299 O O . GLY A 1 164 ? -9.075 6.166 0.207 1.00 97.94 164 GLY A O 1
ATOM 1300 N N . THR A 1 165 ? -10.767 4.750 0.660 1.00 98.25 165 THR A N 1
ATOM 1301 C CA . THR A 1 165 ? -10.192 4.163 1.877 1.00 98.25 165 THR A CA 1
ATOM 1302 C C . THR A 1 165 ? -8.827 3.527 1.610 1.00 98.25 165 THR A C 1
ATOM 1304 O O . THR A 1 165 ? -7.856 3.806 2.315 1.00 98.25 165 THR A O 1
ATOM 1307 N N . VAL A 1 166 ? -8.705 2.737 0.544 1.00 98.25 166 VAL A N 1
ATOM 1308 C CA . VAL A 1 166 ? -7.424 2.120 0.166 1.00 98.25 166 VAL A CA 1
ATOM 1309 C C . VAL A 1 166 ? -6.388 3.167 -0.234 1.00 98.25 166 VAL A C 1
ATOM 1311 O O . VAL A 1 166 ? -5.231 3.071 0.165 1.00 98.25 166 VAL A O 1
ATOM 1314 N N . THR A 1 167 ? -6.791 4.213 -0.956 1.00 98.31 167 THR A N 1
ATOM 1315 C CA . THR A 1 167 ? -5.902 5.319 -1.336 1.00 98.31 167 THR A CA 1
ATOM 1316 C C . THR A 1 167 ? -5.340 6.034 -0.109 1.00 98.31 167 THR A C 1
ATOM 1318 O O . THR A 1 167 ? -4.157 6.380 -0.103 1.00 98.31 167 THR A O 1
ATOM 1321 N N . LEU A 1 168 ? -6.145 6.236 0.941 1.00 98.31 168 LEU A N 1
ATOM 1322 C CA . LEU A 1 168 ? -5.668 6.800 2.207 1.00 98.31 168 LEU A CA 1
ATOM 1323 C C . LEU A 1 168 ? -4.588 5.912 2.829 1.00 98.31 168 LEU A C 1
ATOM 1325 O O . LEU A 1 168 ? -3.512 6.411 3.148 1.00 98.31 168 LEU A O 1
ATOM 1329 N N . ILE A 1 169 ? -4.832 4.603 2.944 1.00 98.56 169 ILE A N 1
ATOM 1330 C CA . ILE A 1 169 ? -3.866 3.662 3.536 1.00 98.56 169 ILE A CA 1
ATOM 1331 C C . ILE A 1 169 ? -2.564 3.631 2.724 1.00 98.56 169 ILE A C 1
ATOM 1333 O O . ILE A 1 169 ? -1.475 3.750 3.285 1.00 98.56 169 ILE A O 1
ATOM 1337 N N . LEU A 1 170 ? -2.653 3.551 1.395 1.00 98.62 170 LEU A N 1
ATOM 1338 C CA . LEU A 1 170 ? -1.481 3.552 0.515 1.00 98.62 170 LEU A CA 1
ATOM 1339 C C . LEU A 1 170 ? -0.639 4.830 0.663 1.00 98.62 170 LEU A C 1
ATOM 1341 O O . LEU A 1 170 ? 0.591 4.758 0.676 1.00 98.62 170 LEU A O 1
ATOM 1345 N N . LYS A 1 171 ? -1.279 5.995 0.835 1.00 98.06 171 LYS A N 1
ATOM 1346 C CA . LYS A 1 171 ? -0.585 7.268 1.101 1.00 98.06 171 LYS A CA 1
ATOM 1347 C C . LYS A 1 171 ? 0.194 7.249 2.421 1.00 98.06 171 LYS A C 1
ATOM 1349 O O . LYS A 1 171 ? 1.261 7.853 2.485 1.00 98.06 171 LYS A O 1
ATOM 1354 N N . MET A 1 172 ? -0.294 6.552 3.451 1.00 98.00 172 MET A N 1
ATOM 1355 C CA . MET A 1 172 ? 0.413 6.413 4.735 1.00 98.00 172 MET A CA 1
ATOM 1356 C C . MET A 1 172 ? 1.664 5.530 4.615 1.00 98.00 172 MET A C 1
ATOM 1358 O O . MET A 1 172 ? 2.668 5.796 5.273 1.00 98.00 172 MET A O 1
ATOM 1362 N N . LEU A 1 173 ? 1.622 4.502 3.759 1.00 98.56 173 LEU A N 1
ATOM 1363 C CA . LEU A 1 173 ? 2.729 3.560 3.535 1.00 98.56 173 LEU A CA 1
ATOM 1364 C C . LEU A 1 173 ? 3.825 4.132 2.622 1.00 98.56 173 LEU A C 1
ATOM 1366 O O . LEU A 1 173 ? 5.003 3.819 2.791 1.00 98.56 173 LEU A O 1
ATOM 1370 N N . GLN A 1 174 ? 3.454 5.002 1.680 1.00 97.00 174 GLN A N 1
ATOM 1371 C CA . GLN A 1 174 ? 4.338 5.552 0.649 1.00 97.00 174 GLN A CA 1
ATOM 1372 C C . GLN A 1 174 ? 5.694 6.101 1.153 1.00 97.00 174 GLN A C 1
ATOM 1374 O O . GLN A 1 174 ? 6.709 5.811 0.511 1.00 97.00 174 GLN A O 1
ATOM 1379 N N . PRO A 1 175 ? 5.785 6.847 2.277 1.00 96.62 175 PRO A N 1
ATOM 1380 C CA . PRO A 1 175 ? 7.062 7.372 2.774 1.00 96.62 175 PRO A CA 1
ATOM 1381 C C . PRO A 1 175 ? 8.074 6.291 3.179 1.00 96.62 175 PRO A C 1
ATOM 1383 O O . PRO A 1 175 ? 9.260 6.587 3.340 1.00 96.62 175 PRO A O 1
ATOM 1386 N N . TYR A 1 176 ? 7.618 5.051 3.367 1.00 97.75 176 TYR A N 1
ATOM 1387 C CA . TYR A 1 176 ? 8.431 3.938 3.845 1.00 97.75 176 TYR A CA 1
ATOM 1388 C C . TYR A 1 176 ? 9.047 3.105 2.723 1.00 97.75 176 TYR A C 1
ATOM 1390 O O . TYR A 1 176 ? 10.033 2.410 2.965 1.00 97.75 176 TYR A O 1
ATOM 1398 N N . TYR A 1 177 ? 8.571 3.251 1.480 1.00 97.12 177 TYR A N 1
ATOM 1399 C CA . TYR A 1 177 ? 9.114 2.510 0.338 1.00 97.12 177 TYR A CA 1
ATOM 1400 C C . TYR A 1 177 ? 10.596 2.793 0.090 1.00 97.12 177 TYR A C 1
ATOM 1402 O O . TYR A 1 177 ? 11.278 1.925 -0.439 1.00 97.12 177 TYR A O 1
ATOM 1410 N N . GLY A 1 178 ? 11.096 3.984 0.443 1.00 94.06 178 GLY A N 1
ATOM 1411 C CA . GLY A 1 178 ? 12.491 4.404 0.229 1.00 94.06 178 GLY A CA 1
ATOM 1412 C C . GLY A 1 178 ? 13.301 4.671 1.486 1.00 94.06 178 GLY A C 1
ATOM 1413 O O . GLY A 1 178 ? 14.310 5.376 1.439 1.00 94.06 178 GLY A O 1
ATOM 1414 N N . LYS A 1 179 ? 12.877 4.120 2.627 1.00 94.62 179 LYS A N 1
ATOM 1415 C CA . LYS A 1 179 ? 13.647 4.219 3.871 1.00 94.62 179 LYS A CA 1
ATOM 1416 C C . LYS A 1 179 ? 14.974 3.487 3.753 1.00 94.62 179 LYS A C 1
ATOM 1418 O O . LYS A 1 179 ? 15.081 2.479 3.065 1.00 94.62 179 LYS A O 1
ATOM 1423 N N . LEU A 1 180 ? 15.998 3.983 4.446 1.00 91.94 180 LEU A N 1
ATOM 1424 C CA . LEU A 1 180 ? 17.319 3.351 4.431 1.00 91.94 180 LEU A CA 1
ATOM 1425 C C . LEU A 1 180 ? 17.293 1.981 5.125 1.00 91.94 180 LEU A C 1
ATOM 1427 O O . LEU A 1 180 ? 17.942 1.044 4.661 1.00 91.94 180 LEU A O 1
ATOM 1431 N N . ALA A 1 181 ? 16.506 1.857 6.195 1.00 92.31 181 ALA A N 1
ATOM 1432 C CA . ALA A 1 181 ? 16.357 0.614 6.929 1.00 92.31 181 ALA A CA 1
ATOM 1433 C C . ALA A 1 181 ? 15.563 -0.421 6.118 1.00 92.31 181 ALA A C 1
ATOM 1435 O O . ALA A 1 181 ? 14.486 -0.134 5.593 1.00 92.31 181 ALA A O 1
ATOM 1436 N N . GLU A 1 182 ? 16.105 -1.633 6.003 1.00 93.44 182 GLU A N 1
ATOM 1437 C CA . GLU A 1 182 ? 15.525 -2.677 5.152 1.00 93.44 182 GLU A CA 1
ATOM 1438 C C . GLU A 1 182 ? 14.185 -3.195 5.687 1.00 93.44 182 GLU A C 1
ATOM 1440 O O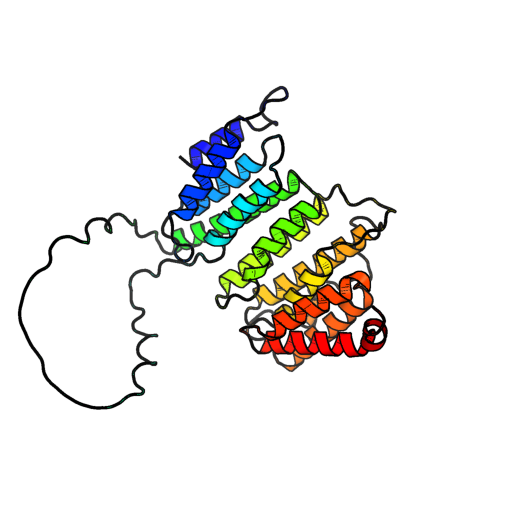 . GLU A 1 182 ? 13.272 -3.457 4.903 1.00 93.44 182 GLU A O 1
ATOM 1445 N N . HIS A 1 183 ? 14.030 -3.282 7.013 1.00 94.06 183 HIS A N 1
ATOM 1446 C CA . HIS A 1 183 ? 12.786 -3.729 7.645 1.00 94.06 183 HIS A CA 1
ATOM 1447 C C . HIS A 1 183 ? 11.632 -2.748 7.426 1.00 94.06 183 HIS A C 1
ATOM 1449 O O . HIS A 1 183 ? 10.509 -3.188 7.202 1.00 94.06 183 HIS A O 1
ATOM 1455 N N . GLU A 1 184 ? 11.895 -1.436 7.427 1.00 96.81 184 GLU A N 1
ATOM 1456 C CA . GLU A 1 184 ? 10.885 -0.414 7.116 1.00 96.81 184 GLU A CA 1
ATOM 1457 C C . GLU A 1 184 ? 10.362 -0.569 5.685 1.00 96.81 184 GLU A C 1
ATOM 1459 O O . GLU A 1 184 ? 9.147 -0.595 5.456 1.00 96.81 184 GLU A O 1
ATOM 1464 N N . ARG A 1 185 ? 11.279 -0.731 4.720 1.00 96.62 185 ARG A N 1
ATOM 1465 C CA . ARG A 1 185 ? 10.907 -0.970 3.320 1.00 96.62 185 ARG A CA 1
ATOM 1466 C C . ARG A 1 185 ? 10.115 -2.264 3.189 1.00 96.62 185 ARG A C 1
ATOM 1468 O O . ARG A 1 185 ? 9.015 -2.241 2.654 1.00 96.62 185 ARG A O 1
ATOM 1475 N N . SER A 1 186 ? 10.623 -3.372 3.726 1.00 96.44 186 SER A N 1
ATOM 1476 C CA . SER A 1 186 ? 9.949 -4.667 3.605 1.00 96.44 186 SER A CA 1
ATOM 1477 C C . SER A 1 186 ? 8.548 -4.655 4.213 1.00 96.44 186 SER A C 1
ATOM 1479 O O . SER A 1 186 ? 7.599 -5.018 3.528 1.00 96.44 186 SER A O 1
ATOM 1481 N N . ARG A 1 187 ? 8.375 -4.157 5.441 1.00 97.81 187 ARG A N 1
ATOM 1482 C CA . ARG A 1 187 ? 7.053 -4.109 6.087 1.00 97.81 187 ARG A CA 1
ATOM 1483 C C . ARG A 1 187 ? 6.068 -3.205 5.352 1.00 97.81 187 ARG A C 1
ATOM 1485 O O . ARG A 1 187 ? 4.889 -3.529 5.278 1.00 97.81 187 ARG A O 1
ATOM 1492 N N . SER A 1 188 ? 6.528 -2.076 4.808 1.00 98.44 188 SER A N 1
ATOM 1493 C CA . SER A 1 188 ? 5.645 -1.170 4.061 1.00 98.44 188 SER A CA 1
ATOM 1494 C C . SER A 1 188 ? 5.176 -1.759 2.733 1.00 98.44 188 SER A C 1
ATOM 1496 O O . SER A 1 188 ? 3.996 -1.638 2.396 1.00 98.44 188 SER A O 1
ATOM 1498 N N . VAL A 1 189 ? 6.061 -2.432 1.992 1.00 98.56 189 VAL A N 1
ATOM 1499 C CA . VAL A 1 189 ? 5.683 -3.100 0.740 1.00 98.56 189 VAL A CA 1
ATOM 1500 C C . VAL A 1 189 ? 4.827 -4.338 1.027 1.00 98.56 189 VAL A C 1
ATOM 1502 O O . VAL A 1 189 ? 3.845 -4.556 0.325 1.00 98.56 189 VAL A O 1
ATOM 1505 N N . ASP A 1 190 ? 5.102 -5.089 2.096 1.00 98.50 190 ASP A N 1
ATOM 1506 C CA . ASP A 1 190 ? 4.250 -6.204 2.532 1.00 98.50 190 ASP A CA 1
ATOM 1507 C C . ASP A 1 190 ? 2.825 -5.750 2.879 1.00 98.50 190 ASP A C 1
ATOM 1509 O O . ASP A 1 190 ? 1.848 -6.264 2.331 1.00 98.50 190 ASP A O 1
ATOM 1513 N N . ALA A 1 191 ? 2.702 -4.699 3.698 1.00 98.69 191 ALA A N 1
ATOM 1514 C CA . ALA A 1 191 ? 1.415 -4.093 4.028 1.00 98.69 191 ALA A CA 1
ATOM 1515 C C . ALA A 1 191 ? 0.685 -3.598 2.769 1.00 98.69 191 ALA A C 1
ATOM 1517 O O . ALA A 1 191 ? -0.531 -3.733 2.662 1.00 98.69 191 ALA A O 1
ATOM 1518 N N . THR A 1 192 ? 1.420 -3.087 1.778 1.00 98.81 192 THR A N 1
ATOM 1519 C CA . THR A 1 192 ? 0.853 -2.686 0.482 1.00 98.81 192 THR A CA 1
ATOM 1520 C C . THR A 1 192 ? 0.269 -3.877 -0.271 1.00 98.81 192 THR A C 1
ATOM 1522 O O . THR A 1 192 ? -0.847 -3.789 -0.781 1.00 98.81 192 THR A O 1
ATOM 1525 N N . VAL A 1 193 ? 0.979 -5.009 -0.315 1.00 98.75 193 VAL A N 1
ATOM 1526 C CA . VAL A 1 193 ? 0.465 -6.251 -0.913 1.00 98.75 193 VAL A CA 1
ATOM 1527 C C . VAL A 1 193 ? -0.805 -6.703 -0.195 1.00 98.75 193 VAL A C 1
ATOM 1529 O O . VAL A 1 193 ? -1.790 -7.020 -0.863 1.00 98.75 193 VAL A O 1
ATOM 1532 N N . GLN A 1 194 ? -0.811 -6.702 1.142 1.00 98.44 194 GLN A N 1
ATOM 1533 C CA . GLN A 1 194 ? -1.989 -7.079 1.925 1.00 98.44 194 GLN A CA 1
ATOM 1534 C C . GLN A 1 194 ? -3.180 -6.167 1.618 1.00 98.44 194 GLN A C 1
ATOM 1536 O O . GLN A 1 194 ? -4.253 -6.677 1.308 1.00 98.44 194 GLN A O 1
ATOM 1541 N N . VAL A 1 195 ? -2.987 -4.847 1.633 1.00 98.69 195 VAL A N 1
ATOM 1542 C CA . VAL A 1 195 ? -4.029 -3.851 1.335 1.00 98.69 195 VAL A CA 1
ATOM 1543 C C . VAL A 1 195 ? -4.642 -4.086 -0.045 1.00 98.69 195 VAL A C 1
ATOM 1545 O O . VAL A 1 195 ? -5.861 -4.174 -0.169 1.00 98.69 195 VAL A O 1
ATOM 1548 N N . LEU A 1 196 ? -3.813 -4.247 -1.082 1.00 98.56 196 LEU A N 1
ATOM 1549 C CA . LEU A 1 196 ? -4.299 -4.471 -2.447 1.00 98.56 196 LEU A CA 1
ATOM 1550 C C . LEU A 1 196 ? -5.013 -5.821 -2.592 1.00 98.56 196 LEU A C 1
ATOM 1552 O O . LEU A 1 196 ? -6.025 -5.909 -3.285 1.00 98.56 196 LEU A O 1
ATOM 1556 N N . ARG A 1 197 ? -4.506 -6.872 -1.936 1.00 97.75 197 ARG A N 1
ATOM 1557 C CA . ARG A 1 197 ? -5.107 -8.211 -1.955 1.00 97.75 197 ARG A CA 1
ATOM 1558 C C . ARG A 1 197 ? -6.469 -8.228 -1.263 1.00 97.75 197 ARG A C 1
ATOM 1560 O O . ARG A 1 197 ? -7.415 -8.750 -1.840 1.00 97.75 197 ARG A O 1
ATOM 1567 N N . VAL A 1 198 ? -6.554 -7.681 -0.049 1.00 97.88 198 VAL A N 1
ATOM 1568 C CA . VAL A 1 198 ? -7.804 -7.601 0.723 1.00 97.88 198 VAL A CA 1
ATOM 1569 C C . VAL A 1 198 ? -8.822 -6.776 -0.046 1.00 97.88 198 VAL A C 1
ATOM 1571 O O . VAL A 1 198 ? -9.954 -7.209 -0.220 1.00 97.88 198 VAL A O 1
ATOM 1574 N N . TYR A 1 199 ? -8.415 -5.624 -0.576 1.00 97.88 199 TYR A N 1
ATOM 1575 C CA . TYR A 1 199 ? -9.327 -4.795 -1.345 1.00 97.88 199 TYR A CA 1
ATOM 1576 C C . TYR A 1 199 ? -9.847 -5.502 -2.595 1.00 97.88 199 TYR A C 1
ATOM 1578 O O . TYR A 1 199 ? -11.042 -5.477 -2.846 1.00 97.88 199 TYR A O 1
ATOM 1586 N N . LEU A 1 200 ? -8.992 -6.201 -3.345 1.00 95.56 200 LEU A N 1
ATOM 1587 C CA . LEU A 1 200 ? -9.440 -6.965 -4.510 1.00 95.56 200 LEU A CA 1
ATOM 1588 C C . LEU A 1 200 ? -10.476 -8.050 -4.160 1.00 95.56 200 LEU A C 1
ATOM 1590 O O . LEU A 1 200 ? -11.311 -8.365 -5.003 1.00 95.56 200 LEU A O 1
ATOM 1594 N N . ASP A 1 201 ? -10.414 -8.623 -2.955 1.00 94.88 201 ASP A N 1
ATOM 1595 C CA . ASP A 1 201 ? -11.379 -9.619 -2.466 1.00 94.88 201 ASP A CA 1
ATOM 1596 C C . ASP A 1 201 ? -12.689 -8.989 -1.970 1.00 94.88 201 ASP A C 1
ATOM 1598 O O . ASP A 1 201 ? -13.755 -9.581 -2.119 1.00 94.88 201 ASP A O 1
ATOM 1602 N N . LYS A 1 202 ? -12.609 -7.794 -1.372 1.00 95.81 202 LYS A N 1
ATOM 1603 C CA . LYS A 1 202 ? -13.723 -7.165 -0.648 1.00 95.81 202 LYS A CA 1
ATOM 1604 C C . LYS A 1 202 ? -14.398 -6.007 -1.374 1.00 95.81 202 LYS A C 1
ATOM 1606 O O . LYS A 1 202 ? -15.450 -5.589 -0.916 1.00 95.81 202 LYS A O 1
ATOM 1611 N N . ALA A 1 203 ? -13.805 -5.466 -2.439 1.00 94.12 203 ALA A N 1
ATOM 1612 C CA . ALA A 1 203 ? -14.266 -4.240 -3.087 1.00 94.12 203 ALA A CA 1
ATOM 1613 C C . ALA A 1 203 ? -15.751 -4.298 -3.475 1.00 94.12 203 ALA A C 1
ATOM 1615 O O . ALA A 1 203 ? -16.171 -5.181 -4.223 1.00 94.12 203 ALA A O 1
ATOM 1616 N N . GLU A 1 204 ? -16.516 -3.306 -3.022 1.00 91.69 204 GLU A N 1
ATOM 1617 C CA . GLU A 1 204 ? -17.943 -3.157 -3.345 1.00 91.69 204 GLU A CA 1
ATOM 1618 C C . GLU A 1 204 ? -18.189 -2.080 -4.412 1.00 91.69 204 GLU A C 1
ATOM 1620 O O . GLU A 1 204 ? -19.258 -2.015 -5.013 1.00 91.69 204 GLU A O 1
ATOM 1625 N N . ASP A 1 205 ? -17.186 -1.245 -4.684 1.00 93.00 205 ASP A N 1
ATOM 1626 C CA . ASP A 1 205 ? -17.237 -0.146 -5.650 1.00 93.00 205 ASP A CA 1
ATOM 1627 C C . ASP A 1 205 ? -16.752 -0.532 -7.059 1.00 93.00 205 ASP A C 1
ATOM 1629 O O . ASP A 1 205 ? -16.714 0.306 -7.962 1.00 93.00 205 ASP A O 1
ATOM 1633 N N . ILE A 1 206 ? -16.438 -1.812 -7.285 1.00 90.69 206 ILE A N 1
ATOM 1634 C CA . ILE A 1 206 ? -16.120 -2.358 -8.609 1.00 90.69 206 ILE A CA 1
ATOM 1635 C C . ILE A 1 206 ? -17.391 -2.933 -9.232 1.00 90.69 206 ILE A C 1
ATOM 1637 O O . ILE A 1 206 ? -17.894 -3.971 -8.806 1.00 90.69 206 ILE A O 1
ATOM 1641 N N . THR A 1 207 ? -17.887 -2.297 -10.293 1.00 86.31 207 THR A N 1
ATOM 1642 C CA . THR A 1 207 ? -19.089 -2.757 -11.005 1.00 86.31 207 THR A CA 1
ATOM 1643 C C . THR A 1 207 ? -18.733 -3.364 -12.361 1.00 86.31 207 THR A C 1
ATOM 1645 O O . THR A 1 207 ? -18.092 -2.728 -13.196 1.00 86.31 207 THR A O 1
ATOM 1648 N N . ILE A 1 208 ? -19.179 -4.599 -12.613 1.00 86.19 208 ILE A N 1
ATOM 1649 C CA . ILE A 1 208 ? -18.986 -5.275 -13.906 1.00 86.19 208 ILE A CA 1
ATOM 1650 C C . ILE A 1 208 ? -19.685 -4.477 -15.016 1.00 86.19 208 ILE A C 1
ATOM 1652 O O . ILE A 1 208 ? -20.823 -4.041 -14.863 1.00 86.19 208 ILE A O 1
ATOM 1656 N N . GLY A 1 209 ? -19.003 -4.298 -16.148 1.00 85.56 209 GLY A N 1
ATOM 1657 C CA . GLY A 1 209 ? -19.512 -3.554 -17.303 1.00 85.56 209 GLY A CA 1
ATOM 1658 C C . GLY A 1 209 ? -19.431 -2.029 -17.185 1.00 85.56 209 GLY A C 1
ATOM 1659 O O . GLY A 1 209 ? -19.685 -1.347 -18.176 1.00 85.56 209 GLY A O 1
ATOM 1660 N N . ILE A 1 210 ? -19.038 -1.485 -16.027 1.00 87.94 210 ILE A N 1
ATOM 1661 C CA . ILE A 1 210 ? -18.763 -0.055 -15.857 1.00 87.94 210 ILE A CA 1
ATOM 1662 C C . ILE A 1 210 ? -17.252 0.134 -15.791 1.00 87.94 210 ILE A C 1
ATOM 1664 O O . ILE A 1 210 ? -16.594 -0.365 -14.883 1.00 87.94 210 ILE A O 1
ATOM 1668 N N . ALA A 1 211 ? -16.707 0.851 -16.771 1.00 90.12 211 ALA A N 1
ATOM 1669 C CA . ALA A 1 211 ? -15.288 1.159 -16.817 1.00 90.12 211 ALA A CA 1
ATOM 1670 C C . ALA A 1 211 ? -14.982 2.449 -16.046 1.00 90.12 211 ALA A C 1
ATOM 1672 O O . ALA A 1 211 ? -15.559 3.503 -16.314 1.00 90.12 211 ALA A O 1
ATOM 1673 N N . SER A 1 212 ? -14.030 2.361 -15.128 1.00 91.94 212 SER A N 1
ATOM 1674 C CA . SER A 1 212 ? -13.430 3.471 -14.399 1.00 91.94 212 SER A CA 1
ATOM 1675 C C . SER A 1 212 ? -11.927 3.233 -14.219 1.00 91.94 212 SER A C 1
ATOM 1677 O O . SER A 1 212 ? -11.396 2.160 -14.520 1.00 91.94 212 SER A O 1
ATOM 1679 N N . ASP A 1 213 ? -11.212 4.260 -13.768 1.00 92.50 213 ASP A N 1
ATOM 1680 C CA . ASP A 1 213 ? -9.780 4.165 -13.508 1.00 92.50 213 ASP A CA 1
ATOM 1681 C C . ASP A 1 213 ? -9.514 3.755 -12.058 1.00 92.50 213 ASP A C 1
ATOM 1683 O O . ASP A 1 213 ? -10.009 4.372 -11.114 1.00 92.50 213 ASP A O 1
ATOM 1687 N N . PHE A 1 214 ? -8.634 2.770 -11.866 1.00 96.38 214 PHE A N 1
ATOM 1688 C CA . PHE A 1 214 ? -8.035 2.531 -10.556 1.00 96.38 214 PHE A CA 1
ATOM 1689 C C . PHE A 1 214 ? -7.003 3.634 -10.279 1.00 96.38 214 PHE A C 1
ATOM 1691 O O . PHE A 1 214 ? -5.854 3.557 -10.723 1.00 96.38 214 PHE A O 1
ATOM 1698 N N . GLY A 1 215 ? -7.431 4.690 -9.583 1.00 95.81 215 GLY A N 1
ATOM 1699 C CA . GLY A 1 215 ? -6.643 5.910 -9.358 1.00 95.81 215 GLY A CA 1
ATOM 1700 C C . GLY A 1 215 ? -5.224 5.698 -8.796 1.00 95.81 215 GLY A C 1
ATOM 1701 O O . GLY A 1 215 ? -4.293 6.337 -9.282 1.00 95.81 215 GLY A O 1
ATOM 1702 N N . PRO A 1 216 ? -4.996 4.789 -7.826 1.00 98.06 216 PRO A N 1
ATOM 1703 C CA . PRO A 1 216 ? -3.661 4.550 -7.265 1.00 98.06 216 PRO A CA 1
ATOM 1704 C C . PRO A 1 216 ? -2.639 3.897 -8.209 1.00 98.06 216 PRO A C 1
ATOM 1706 O O . PRO A 1 216 ? -1.459 3.834 -7.853 1.00 98.06 216 PRO A O 1
ATOM 1709 N N . LEU A 1 217 ? -3.060 3.387 -9.374 1.00 98.44 217 LEU A N 1
ATOM 1710 C CA . LEU A 1 217 ? -2.231 2.564 -10.260 1.00 98.44 217 LEU A CA 1
ATOM 1711 C C . LEU A 1 217 ? -0.895 3.235 -10.609 1.00 98.44 217 LEU A C 1
ATOM 1713 O O . LEU A 1 217 ? 0.160 2.666 -10.338 1.00 98.44 217 LEU A O 1
ATOM 1717 N N . SER A 1 218 ? -0.921 4.438 -11.182 1.00 98.00 218 SER A N 1
ATOM 1718 C CA . SER A 1 218 ? 0.294 5.155 -11.606 1.00 98.00 218 SER A CA 1
ATOM 1719 C C . SER A 1 218 ? 1.302 5.373 -10.481 1.00 98.00 218 SER A C 1
ATOM 1721 O O . SER A 1 218 ? 2.484 5.081 -10.659 1.00 98.00 218 SER A O 1
ATOM 1723 N N . SER A 1 219 ? 0.851 5.836 -9.312 1.00 98.12 219 SER A N 1
ATOM 1724 C CA . SER A 1 219 ? 1.733 6.065 -8.159 1.00 98.12 219 SER A CA 1
ATOM 1725 C C . SER A 1 219 ? 2.372 4.760 -7.669 1.00 98.12 219 SER A C 1
ATOM 1727 O O . SER A 1 219 ? 3.580 4.716 -7.423 1.00 98.12 219 SER A O 1
ATOM 1729 N N . LEU A 1 220 ? 1.595 3.672 -7.588 1.00 98.75 220 LEU A N 1
ATOM 1730 C CA . LEU A 1 220 ? 2.107 2.351 -7.206 1.00 98.75 220 LEU A CA 1
ATOM 1731 C C . LEU A 1 220 ? 3.153 1.845 -8.202 1.00 98.75 220 LEU A C 1
ATOM 1733 O O . LEU A 1 220 ? 4.245 1.445 -7.797 1.00 98.75 220 LEU A O 1
ATOM 1737 N N . LEU A 1 221 ? 2.850 1.901 -9.502 1.00 98.75 221 LEU A N 1
ATOM 1738 C CA . LEU A 1 221 ? 3.761 1.443 -10.548 1.00 98.75 221 LEU A CA 1
ATOM 1739 C C . LEU A 1 221 ? 5.061 2.249 -10.547 1.00 98.75 221 LEU A C 1
ATOM 1741 O O . LEU A 1 221 ? 6.137 1.655 -10.600 1.00 98.75 221 LEU A O 1
ATOM 1745 N N . ALA A 1 222 ? 4.985 3.576 -10.450 1.00 98.56 222 ALA A N 1
ATOM 1746 C CA . ALA A 1 222 ? 6.162 4.440 -10.469 1.00 98.56 222 ALA A CA 1
ATOM 1747 C C . ALA A 1 222 ? 7.089 4.199 -9.271 1.00 98.56 222 ALA A C 1
ATOM 1749 O O . ALA A 1 222 ? 8.307 4.242 -9.418 1.00 98.56 222 ALA A O 1
ATOM 1750 N N . ARG A 1 223 ? 6.532 3.918 -8.087 1.00 98.56 223 ARG A N 1
ATOM 1751 C CA . ARG A 1 223 ? 7.319 3.771 -6.851 1.00 98.56 223 ARG A CA 1
ATOM 1752 C C . ARG A 1 223 ? 7.812 2.349 -6.600 1.00 98.56 223 ARG A C 1
ATOM 1754 O O . ARG A 1 223 ? 8.899 2.180 -6.055 1.00 98.56 223 ARG A O 1
ATOM 1761 N N . LEU A 1 224 ? 7.050 1.332 -7.006 1.00 98.69 224 LEU A N 1
ATOM 1762 C CA . LEU A 1 224 ? 7.381 -0.073 -6.740 1.00 98.69 224 LEU A CA 1
ATOM 1763 C C . LEU A 1 224 ? 8.107 -0.759 -7.905 1.00 98.69 224 LEU A C 1
ATOM 1765 O O . LEU A 1 224 ? 8.886 -1.678 -7.671 1.00 98.69 224 LEU A O 1
ATOM 1769 N N . SER A 1 225 ? 7.950 -0.302 -9.151 1.00 98.62 225 SER A N 1
ATOM 1770 C CA . SER A 1 225 ? 8.693 -0.898 -10.279 1.00 98.62 225 SER A CA 1
ATOM 1771 C C . SER A 1 225 ? 10.211 -0.696 -10.175 1.00 98.62 225 SER A C 1
ATOM 1773 O O . SER A 1 225 ? 10.943 -1.663 -10.392 1.00 98.62 225 SER A O 1
ATOM 1775 N N . PRO A 1 226 ? 10.730 0.479 -9.759 1.00 98.50 226 PRO A N 1
ATOM 1776 C CA . PRO A 1 226 ? 12.151 0.623 -9.440 1.00 98.50 226 PRO A CA 1
ATOM 1777 C C . PRO A 1 226 ? 12.621 -0.305 -8.308 1.00 98.50 226 PRO A C 1
ATOM 1779 O O . PRO A 1 226 ? 13.785 -0.693 -8.272 1.00 98.50 226 PRO A O 1
ATOM 1782 N N . ARG A 1 227 ? 11.734 -0.706 -7.387 1.00 97.81 227 ARG A N 1
ATOM 1783 C CA . ARG A 1 227 ? 12.063 -1.609 -6.268 1.00 97.81 227 ARG A CA 1
ATOM 1784 C C . ARG A 1 227 ? 12.205 -3.073 -6.665 1.00 97.81 227 ARG A C 1
ATOM 1786 O O . ARG A 1 227 ? 12.694 -3.862 -5.862 1.00 97.81 227 ARG A O 1
ATOM 1793 N N . LEU A 1 228 ? 11.924 -3.430 -7.919 1.00 97.88 228 LEU A N 1
ATOM 1794 C CA . LEU A 1 228 ? 12.308 -4.730 -8.479 1.00 97.88 228 LEU A CA 1
ATOM 1795 C C . LEU A 1 228 ? 13.827 -4.964 -8.457 1.00 97.88 228 LEU A C 1
ATOM 1797 O O . LEU A 1 228 ? 14.261 -6.094 -8.647 1.00 97.88 228 LEU A O 1
ATOM 1801 N N . VAL A 1 229 ? 14.632 -3.925 -8.207 1.00 96.94 229 VAL A N 1
ATOM 1802 C CA . VAL A 1 229 ? 16.093 -4.014 -8.069 1.00 96.94 229 VAL A CA 1
ATOM 1803 C C . VAL A 1 229 ? 16.595 -3.610 -6.670 1.00 96.94 229 VAL A C 1
ATOM 1805 O O . VAL A 1 229 ? 17.774 -3.296 -6.505 1.00 96.94 229 VAL A O 1
ATOM 1808 N N . ASP A 1 230 ? 15.729 -3.607 -5.645 1.00 96.38 230 ASP A N 1
ATOM 1809 C CA . ASP A 1 230 ? 16.127 -3.336 -4.249 1.00 96.38 230 ASP A CA 1
ATOM 1810 C C . ASP A 1 230 ? 17.245 -4.296 -3.785 1.00 96.38 230 ASP A C 1
ATOM 1812 O O . ASP A 1 230 ? 17.352 -5.435 -4.256 1.00 96.38 230 ASP A O 1
ATOM 1816 N N . SER A 1 231 ? 18.089 -3.843 -2.848 1.00 93.75 231 SER A N 1
ATOM 1817 C CA . SER A 1 231 ? 19.113 -4.691 -2.219 1.00 93.75 231 SER A CA 1
ATOM 1818 C C . SER A 1 231 ? 18.509 -5.907 -1.521 1.00 93.75 231 SER A C 1
ATOM 1820 O O . SER A 1 231 ? 19.107 -6.983 -1.572 1.00 93.75 231 SER A O 1
ATOM 1822 N N . LEU A 1 232 ? 17.325 -5.755 -0.922 1.00 92.94 232 LEU A N 1
ATOM 1823 C CA . LEU A 1 232 ? 16.642 -6.816 -0.197 1.00 92.94 232 LEU A CA 1
ATOM 1824 C C . LEU A 1 232 ? 15.730 -7.621 -1.135 1.00 92.94 232 LEU A C 1
ATOM 1826 O O . LEU A 1 232 ? 14.773 -7.089 -1.697 1.00 92.94 232 LEU A O 1
ATOM 1830 N N . ALA A 1 233 ? 15.989 -8.929 -1.253 1.00 93.56 233 ALA A N 1
ATOM 1831 C CA . ALA A 1 233 ? 15.207 -9.837 -2.099 1.00 93.56 233 ALA A CA 1
ATOM 1832 C C . ALA A 1 233 ? 13.713 -9.806 -1.774 1.00 93.56 233 ALA A C 1
ATOM 1834 O O . ALA A 1 233 ? 12.886 -9.705 -2.677 1.00 93.56 233 ALA A O 1
ATOM 1835 N N . LEU A 1 234 ? 13.377 -9.808 -0.484 1.00 93.00 234 LEU A N 1
ATOM 1836 C CA . LEU A 1 234 ? 11.995 -9.761 -0.025 1.00 93.00 234 LEU A CA 1
ATOM 1837 C C . LEU A 1 234 ? 11.249 -8.529 -0.567 1.00 93.00 234 LEU A C 1
ATOM 1839 O O . LEU A 1 234 ? 10.145 -8.672 -1.085 1.00 93.00 234 LEU A O 1
ATOM 1843 N N . VAL A 1 235 ? 11.888 -7.351 -0.575 1.00 96.38 235 VAL A N 1
ATOM 1844 C CA . VAL A 1 235 ? 11.305 -6.123 -1.146 1.00 96.38 235 VAL A CA 1
ATOM 1845 C C . VAL A 1 235 ? 11.107 -6.250 -2.657 1.00 96.38 235 VAL A C 1
ATOM 1847 O O . VAL A 1 235 ? 10.071 -5.815 -3.160 1.00 96.38 235 VAL A O 1
ATOM 1850 N N . ARG A 1 236 ? 12.040 -6.879 -3.388 1.00 97.00 236 ARG A N 1
ATOM 1851 C CA . ARG A 1 236 ? 11.886 -7.116 -4.838 1.00 97.00 236 ARG A CA 1
ATOM 1852 C C . ARG A 1 236 ? 10.647 -7.961 -5.136 1.00 97.00 236 ARG A C 1
ATOM 1854 O O . ARG A 1 236 ? 9.822 -7.579 -5.966 1.00 97.00 236 ARG A O 1
ATOM 1861 N N . HIS A 1 237 ? 10.498 -9.082 -4.429 1.00 96.38 237 HIS A N 1
ATOM 1862 C CA . HIS A 1 237 ? 9.380 -10.015 -4.611 1.00 96.38 237 HIS A CA 1
ATOM 1863 C C . HIS A 1 237 ? 8.043 -9.414 -4.159 1.00 96.38 237 HIS A C 1
ATOM 1865 O O . HIS A 1 237 ? 7.051 -9.515 -4.879 1.00 96.38 237 HIS A O 1
ATOM 1871 N N . GLN A 1 238 ? 8.013 -8.714 -3.022 1.00 97.31 238 GLN A N 1
ATOM 1872 C CA . GLN A 1 238 ? 6.808 -8.020 -2.552 1.00 97.31 238 GLN A CA 1
ATOM 1873 C C . GLN A 1 238 ? 6.410 -6.871 -3.492 1.00 97.31 238 GLN A C 1
ATOM 1875 O O . GLN A 1 238 ? 5.225 -6.683 -3.759 1.00 97.31 238 GLN A O 1
ATOM 1880 N N . SER A 1 239 ? 7.375 -6.154 -4.076 1.00 98.56 239 SER A N 1
ATOM 1881 C CA . SER A 1 239 ? 7.095 -5.107 -5.071 1.00 98.56 239 SER A CA 1
ATOM 1882 C C . SER A 1 239 ? 6.475 -5.697 -6.337 1.00 98.56 239 SER A C 1
ATOM 1884 O O . SER A 1 239 ? 5.486 -5.166 -6.839 1.00 98.56 239 SER A O 1
ATOM 1886 N N . LEU A 1 240 ? 6.992 -6.835 -6.818 1.00 98.38 240 LEU A N 1
ATOM 1887 C CA . LEU A 1 240 ? 6.402 -7.568 -7.941 1.00 98.38 240 LEU A CA 1
ATOM 1888 C C . LEU A 1 240 ? 4.958 -8.000 -7.643 1.00 98.38 240 LEU A C 1
ATOM 1890 O O . LEU A 1 240 ? 4.076 -7.830 -8.487 1.00 98.38 240 LEU A O 1
ATOM 1894 N N . ALA A 1 241 ? 4.704 -8.522 -6.440 1.00 98.31 241 ALA A N 1
ATOM 1895 C CA . ALA A 1 241 ? 3.365 -8.913 -6.012 1.00 98.31 241 ALA A CA 1
ATOM 1896 C C . ALA A 1 241 ? 2.409 -7.710 -5.949 1.00 98.31 241 ALA A C 1
ATOM 1898 O O . ALA A 1 241 ? 1.294 -7.788 -6.465 1.00 98.31 241 ALA A O 1
ATOM 1899 N N . ALA A 1 242 ? 2.848 -6.583 -5.385 1.00 98.69 242 ALA A N 1
ATOM 1900 C CA . ALA A 1 242 ? 2.051 -5.361 -5.308 1.00 98.69 242 ALA A CA 1
ATOM 1901 C C . ALA A 1 242 ? 1.706 -4.820 -6.704 1.00 98.69 242 ALA A C 1
ATOM 1903 O O . ALA A 1 242 ? 0.550 -4.494 -6.965 1.00 98.69 242 ALA A O 1
ATOM 1904 N N . ILE A 1 243 ? 2.674 -4.802 -7.629 1.00 98.69 243 ILE A N 1
ATOM 1905 C CA . ILE A 1 243 ? 2.456 -4.421 -9.034 1.00 98.69 243 ILE A CA 1
ATOM 1906 C C . ILE A 1 243 ? 1.424 -5.342 -9.695 1.00 98.69 243 ILE A C 1
ATOM 1908 O O . ILE A 1 243 ? 0.511 -4.872 -10.373 1.00 98.69 243 ILE A O 1
ATOM 1912 N N . HIS A 1 244 ? 1.529 -6.653 -9.473 1.00 97.94 244 HIS A N 1
ATOM 1913 C CA . HIS A 1 244 ? 0.574 -7.615 -10.012 1.00 97.94 244 HIS A CA 1
ATOM 1914 C C . HIS A 1 244 ? -0.850 -7.372 -9.485 1.00 97.94 244 HIS A C 1
ATOM 1916 O O . HIS A 1 244 ? -1.791 -7.315 -10.277 1.00 97.94 244 HIS A O 1
ATOM 1922 N N . TYR A 1 245 ? -1.033 -7.171 -8.175 1.00 97.88 245 TYR A N 1
ATOM 1923 C CA . TYR A 1 245 ? -2.353 -6.843 -7.621 1.00 97.88 245 TYR A CA 1
ATOM 1924 C C . TYR A 1 245 ? -2.874 -5.482 -8.096 1.00 97.88 245 TYR A C 1
ATOM 1926 O O . TYR A 1 245 ? -4.064 -5.368 -8.381 1.00 97.88 245 TYR A O 1
ATOM 1934 N N . ALA A 1 246 ? -2.005 -4.481 -8.265 1.00 98.12 246 ALA A N 1
ATOM 1935 C CA . ALA A 1 246 ? -2.386 -3.186 -8.825 1.00 98.12 246 ALA A CA 1
ATOM 1936 C C . ALA A 1 246 ? -2.920 -3.322 -10.261 1.00 98.12 246 ALA A C 1
ATOM 1938 O O . ALA A 1 246 ? -3.958 -2.745 -10.584 1.00 98.12 246 ALA A O 1
ATOM 1939 N N . PHE A 1 247 ? -2.280 -4.136 -11.110 1.00 97.38 247 PHE A N 1
ATOM 1940 C CA . PHE A 1 247 ? -2.798 -4.422 -12.451 1.00 97.38 247 PHE A CA 1
ATOM 1941 C C . PHE A 1 247 ? -4.101 -5.222 -12.432 1.00 97.38 247 PHE A C 1
ATOM 1943 O O . PHE A 1 247 ? -4.982 -4.953 -13.246 1.00 97.38 247 PHE A O 1
ATOM 1950 N N . ARG A 1 248 ? -4.258 -6.177 -11.507 1.00 95.88 248 ARG A N 1
ATOM 1951 C CA . ARG A 1 248 ? -5.524 -6.913 -11.351 1.00 95.88 248 ARG A CA 1
ATOM 1952 C C . ARG A 1 248 ? -6.672 -5.988 -10.956 1.00 95.88 248 ARG A C 1
ATOM 1954 O O . ARG A 1 248 ? -7.732 -6.069 -11.568 1.00 95.88 248 ARG A O 1
ATOM 1961 N N . LEU A 1 249 ? -6.445 -5.086 -10.002 1.00 96.00 249 LEU A N 1
ATOM 1962 C CA . LEU A 1 249 ? -7.415 -4.058 -9.623 1.00 96.00 249 LEU A CA 1
ATOM 1963 C C . LEU A 1 249 ? -7.721 -3.127 -10.798 1.00 96.00 249 LEU A C 1
ATOM 1965 O O . LEU A 1 249 ? -8.886 -2.916 -11.110 1.00 96.00 249 LEU A O 1
ATOM 1969 N N . ALA A 1 250 ? -6.704 -2.647 -11.516 1.00 95.31 250 ALA A N 1
ATOM 1970 C CA . ALA A 1 250 ? -6.909 -1.820 -12.703 1.00 95.31 250 ALA A CA 1
ATOM 1971 C C . ALA A 1 250 ? -7.725 -2.527 -13.795 1.00 95.31 250 ALA A C 1
ATOM 1973 O O . ALA A 1 250 ? -8.543 -1.894 -14.454 1.00 95.31 250 ALA A O 1
ATOM 1974 N N . ASN A 1 251 ? -7.533 -3.834 -13.987 1.00 93.06 251 ASN A N 1
ATOM 1975 C CA . ASN A 1 251 ? -8.357 -4.614 -14.904 1.00 93.06 251 ASN A CA 1
ATOM 1976 C C . ASN A 1 251 ? -9.804 -4.740 -14.411 1.00 93.06 251 ASN A C 1
ATOM 1978 O O . ASN A 1 251 ? -10.732 -4.585 -15.202 1.00 93.06 251 ASN A O 1
ATOM 1982 N N . ALA A 1 252 ? -9.996 -4.985 -13.114 1.00 93.00 252 ALA A N 1
ATOM 1983 C CA . ALA A 1 252 ? -11.321 -5.096 -12.517 1.00 93.00 252 ALA A CA 1
ATOM 1984 C C . ALA A 1 252 ? -12.124 -3.798 -12.659 1.00 93.00 252 ALA A C 1
ATOM 1986 O O . ALA A 1 252 ? -13.284 -3.829 -13.067 1.00 93.00 252 ALA A O 1
ATOM 1987 N N . TYR A 1 253 ? -11.456 -2.665 -12.444 1.00 93.25 253 TYR A N 1
ATOM 1988 C CA . TYR A 1 253 ? -11.983 -1.315 -12.622 1.00 93.25 253 TYR A CA 1
ATOM 1989 C C . TYR A 1 253 ? -12.385 -0.989 -14.068 1.00 93.25 253 TYR A C 1
ATOM 1991 O O . TYR A 1 253 ? -13.309 -0.216 -14.285 1.00 93.25 253 TYR A O 1
ATOM 1999 N N . LYS A 1 254 ? -11.802 -1.645 -15.079 1.00 90.88 254 LYS A N 1
ATOM 2000 C CA . LYS A 1 254 ? -12.238 -1.509 -16.484 1.00 90.88 254 LYS A CA 1
ATOM 2001 C C . LYS A 1 254 ? -13.562 -2.229 -16.795 1.00 90.88 254 LYS A C 1
ATOM 2003 O O . LYS A 1 254 ? -13.948 -2.312 -17.957 1.00 90.88 254 LYS A O 1
ATOM 2008 N N . GLY A 1 255 ? -14.254 -2.754 -15.783 1.00 84.94 255 GLY A N 1
ATOM 2009 C CA . GLY A 1 255 ? -15.535 -3.445 -15.925 1.00 84.94 255 GLY A CA 1
ATOM 2010 C C . GLY A 1 255 ? -15.412 -4.951 -16.173 1.00 84.94 255 GLY A C 1
ATOM 2011 O O . GLY A 1 255 ? -16.428 -5.604 -16.405 1.00 84.94 255 GLY A O 1
ATOM 2012 N N . HIS A 1 256 ? -14.206 -5.526 -16.100 1.00 80.31 256 HIS A N 1
ATOM 2013 C CA . HIS A 1 256 ? -13.976 -6.969 -16.283 1.00 80.31 256 HIS A CA 1
ATOM 2014 C C . HIS A 1 256 ? -14.179 -7.802 -14.999 1.00 80.31 256 HIS A C 1
ATOM 2016 O O . HIS A 1 256 ? -14.065 -9.028 -15.039 1.00 80.31 256 HIS A O 1
ATOM 2022 N N . GLY A 1 257 ? -14.473 -7.161 -13.862 1.00 74.75 257 GLY A N 1
ATOM 2023 C CA . GLY A 1 257 ? -14.594 -7.831 -12.563 1.00 74.75 257 GLY A CA 1
ATOM 2024 C C . GLY A 1 257 ? -13.256 -8.362 -12.028 1.00 74.75 257 GLY A C 1
ATOM 2025 O O . GLY A 1 257 ? -12.186 -8.073 -12.555 1.00 74.75 257 GLY A O 1
ATOM 2026 N N . THR A 1 258 ? -13.284 -9.156 -10.958 1.00 73.38 258 THR A N 1
ATOM 2027 C CA . THR A 1 258 ? -12.072 -9.590 -10.224 1.00 73.38 258 THR A CA 1
ATOM 2028 C C . THR A 1 258 ? -11.278 -10.716 -10.905 1.00 73.38 258 THR A C 1
ATOM 2030 O O . THR A 1 258 ? -10.219 -11.137 -10.411 1.00 73.38 258 THR A O 1
ATOM 2033 N N . HIS A 1 259 ? -11.756 -11.201 -12.056 1.00 74.75 259 HIS A N 1
ATOM 2034 C CA . HIS A 1 259 ? -11.072 -12.213 -12.850 1.00 74.75 259 HIS A CA 1
ATOM 2035 C C . HIS A 1 259 ? -9.732 -11.691 -13.378 1.00 74.75 259 HIS A C 1
ATOM 2037 O O . HIS A 1 259 ? -9.602 -10.566 -13.864 1.00 74.75 259 HIS A O 1
ATOM 2043 N N . THR A 1 260 ? -8.707 -12.534 -13.268 1.00 68.25 260 THR A N 1
ATOM 2044 C CA . THR A 1 260 ? -7.357 -12.193 -13.711 1.00 68.25 260 THR A CA 1
ATOM 2045 C C . THR A 1 260 ? -7.295 -12.137 -15.235 1.00 68.25 260 THR A C 1
ATOM 2047 O O . THR A 1 260 ? -7.652 -13.099 -15.913 1.00 68.25 260 THR A O 1
ATOM 2050 N N . ASP A 1 261 ? -6.783 -11.024 -15.759 1.00 77.81 261 ASP A N 1
ATOM 2051 C CA . ASP A 1 261 ? -6.401 -10.878 -17.161 1.00 77.81 261 ASP A CA 1
ATOM 2052 C C . ASP A 1 261 ? -5.376 -11.961 -17.535 1.00 77.81 261 ASP A C 1
ATOM 2054 O O . ASP A 1 261 ? -4.255 -11.976 -17.028 1.00 77.81 261 ASP A O 1
ATOM 2058 N N . SER A 1 262 ? -5.760 -12.872 -18.432 1.00 80.19 262 SER A N 1
ATOM 2059 C CA . SER A 1 262 ? -4.894 -13.962 -18.903 1.00 80.19 262 SER A CA 1
ATOM 2060 C C . SER A 1 262 ? -3.606 -13.485 -19.586 1.00 80.19 262 SER A C 1
ATOM 2062 O O . SER A 1 262 ? -2.645 -14.247 -19.668 1.00 80.19 262 SER A O 1
ATOM 2064 N N . SER A 1 263 ? -3.573 -12.233 -20.055 1.00 85.81 263 SER A N 1
ATOM 2065 C CA . SER A 1 263 ? -2.399 -11.615 -20.673 1.00 85.81 263 SER A CA 1
ATOM 2066 C C . SER A 1 263 ? -1.440 -10.980 -19.659 1.00 85.81 263 SER A C 1
ATOM 2068 O O . SER A 1 263 ? -0.334 -10.571 -20.035 1.00 85.81 263 SER A O 1
ATOM 2070 N N . LEU A 1 264 ? -1.843 -10.861 -18.387 1.00 92.69 264 LEU A N 1
ATOM 2071 C CA . LEU A 1 264 ? -0.988 -10.359 -17.317 1.00 92.69 264 LEU A CA 1
ATOM 2072 C C . LEU A 1 264 ? 0.105 -11.386 -16.992 1.00 92.69 264 LEU A C 1
ATOM 2074 O O . LEU A 1 264 ? -0.111 -12.598 -17.030 1.00 92.69 264 LEU A O 1
ATOM 2078 N N . PHE A 1 265 ? 1.300 -10.896 -16.664 1.00 93.25 265 PHE A N 1
ATOM 2079 C CA . PHE A 1 265 ? 2.418 -11.762 -16.304 1.00 93.25 265 PHE A CA 1
ATOM 2080 C C . PHE A 1 265 ? 2.103 -12.584 -15.045 1.00 93.25 265 PHE A C 1
ATOM 2082 O O . PHE A 1 265 ? 1.452 -12.110 -14.114 1.00 93.25 265 PHE A O 1
ATOM 2089 N N . ARG A 1 266 ? 2.630 -13.809 -14.986 1.00 93.06 266 ARG A N 1
ATOM 2090 C CA . ARG A 1 266 ? 2.563 -14.650 -13.786 1.00 93.06 266 ARG A CA 1
ATOM 2091 C C . ARG A 1 266 ? 3.699 -14.287 -12.839 1.00 93.06 266 ARG A C 1
ATOM 2093 O O . ARG A 1 266 ? 4.854 -14.261 -13.265 1.00 93.06 266 ARG A O 1
ATOM 2100 N N . ILE A 1 267 ? 3.382 -14.052 -11.562 1.00 92.88 267 ILE A N 1
ATOM 2101 C CA . ILE A 1 267 ? 4.371 -13.651 -10.543 1.00 92.88 267 ILE A CA 1
ATOM 2102 C C . ILE A 1 267 ? 5.527 -14.651 -10.488 1.00 92.88 267 ILE A C 1
ATOM 2104 O O . ILE A 1 267 ? 6.673 -14.242 -10.625 1.00 92.88 267 ILE A O 1
ATOM 2108 N N . ASP A 1 268 ? 5.243 -15.950 -10.360 1.00 91.12 268 ASP A N 1
ATOM 2109 C CA . ASP A 1 268 ? 6.292 -16.964 -10.184 1.00 91.12 268 ASP A CA 1
ATOM 2110 C C . ASP A 1 268 ? 7.211 -17.086 -11.405 1.00 91.12 268 ASP A C 1
ATOM 2112 O O . ASP A 1 268 ? 8.404 -17.351 -11.280 1.00 91.12 268 ASP A O 1
ATOM 2116 N N . GLU A 1 269 ? 6.657 -16.908 -12.604 1.00 93.50 269 GLU A N 1
ATOM 2117 C CA . GLU A 1 269 ? 7.422 -16.953 -13.848 1.00 93.50 269 GLU A CA 1
ATOM 2118 C C . GLU A 1 269 ? 8.307 -15.718 -13.991 1.00 93.50 269 GLU A C 1
ATOM 2120 O O . GLU A 1 269 ? 9.496 -15.848 -14.280 1.00 93.50 269 GLU A O 1
ATOM 2125 N N . PHE A 1 270 ? 7.758 -14.532 -13.719 1.00 95.12 270 PHE A N 1
ATOM 2126 C CA . PHE A 1 270 ? 8.527 -13.294 -13.726 1.00 95.12 270 PHE A CA 1
ATOM 2127 C C . PHE A 1 270 ? 9.638 -13.343 -12.672 1.00 95.12 270 PHE A C 1
ATOM 2129 O O . PHE A 1 270 ? 10.788 -13.041 -12.982 1.00 95.12 270 PHE A O 1
ATOM 2136 N N . ALA A 1 271 ? 9.310 -13.774 -11.451 1.00 93.38 271 ALA A N 1
ATOM 2137 C CA . ALA A 1 271 ? 10.255 -13.919 -10.356 1.00 93.38 271 ALA A CA 1
ATOM 2138 C C . ALA A 1 271 ? 11.398 -14.856 -10.748 1.00 93.38 271 ALA A C 1
ATOM 2140 O O . ALA A 1 271 ? 12.537 -14.422 -10.743 1.00 93.38 271 ALA A O 1
ATOM 2141 N N . ARG A 1 272 ? 11.116 -16.086 -11.198 1.00 91.81 272 ARG A N 1
ATOM 2142 C CA . ARG A 1 272 ? 12.169 -17.034 -11.613 1.00 91.81 272 ARG A CA 1
ATOM 2143 C C . ARG A 1 272 ? 13.028 -16.539 -12.777 1.00 91.81 272 ARG A C 1
ATOM 2145 O O . ARG A 1 272 ? 14.195 -16.905 -12.860 1.00 91.81 272 ARG A O 1
ATOM 2152 N N . THR A 1 273 ? 12.447 -15.771 -13.696 1.00 93.81 273 THR A N 1
ATOM 2153 C CA . THR A 1 273 ? 13.129 -15.347 -14.928 1.00 93.81 273 THR A CA 1
ATOM 2154 C C . THR A 1 273 ? 13.997 -14.111 -14.717 1.00 93.81 273 THR A C 1
ATOM 2156 O O . THR A 1 273 ? 15.057 -13.993 -15.330 1.00 93.81 273 THR A O 1
ATOM 2159 N N . TYR A 1 274 ? 13.539 -13.171 -13.888 1.00 94.31 274 TYR A N 1
ATOM 2160 C CA . TYR A 1 274 ? 14.123 -11.832 -13.794 1.00 94.31 274 TYR A CA 1
ATOM 2161 C C . TYR A 1 274 ? 14.617 -11.464 -12.397 1.00 94.31 274 TYR A C 1
ATOM 2163 O O . TYR A 1 274 ? 15.418 -10.539 -12.271 1.00 94.31 274 TYR A O 1
ATOM 2171 N N . LEU A 1 275 ? 14.142 -12.145 -11.353 1.00 90.50 275 LEU A N 1
ATOM 2172 C CA . LEU A 1 275 ? 14.527 -11.887 -9.972 1.00 90.50 275 LEU A CA 1
ATOM 2173 C C . LEU A 1 275 ? 15.342 -13.069 -9.434 1.00 90.50 275 LEU A C 1
ATOM 2175 O O . LEU A 1 275 ? 15.037 -14.233 -9.666 1.00 90.50 275 LEU A O 1
ATOM 2179 N N . ASN A 1 276 ? 16.387 -12.785 -8.667 1.00 80.94 276 ASN A N 1
ATOM 2180 C CA . ASN A 1 276 ? 17.054 -13.804 -7.864 1.00 80.94 276 ASN A CA 1
ATOM 2181 C C . ASN A 1 276 ? 16.424 -13.878 -6.464 1.00 80.94 276 ASN A C 1
ATOM 2183 O O . ASN A 1 276 ? 15.943 -12.877 -5.918 1.00 80.94 276 ASN A O 1
ATOM 2187 N N . ASN A 1 277 ? 16.434 -15.075 -5.876 1.00 75.69 277 ASN A N 1
ATOM 2188 C CA . ASN A 1 277 ? 15.842 -15.326 -4.557 1.00 75.69 277 ASN A CA 1
ATOM 2189 C C . ASN A 1 277 ? 16.736 -14.871 -3.399 1.00 75.69 277 ASN A C 1
ATOM 2191 O O . ASN A 1 277 ? 16.235 -14.628 -2.307 1.00 75.69 277 ASN A O 1
ATOM 2195 N N . GLU A 1 278 ? 18.038 -14.709 -3.637 1.00 73.81 278 GLU A N 1
ATOM 2196 C CA . GLU A 1 278 ? 19.011 -14.362 -2.604 1.00 73.81 278 GLU A CA 1
ATOM 2197 C C . GLU A 1 278 ? 20.001 -13.306 -3.095 1.00 73.81 278 GLU A C 1
ATOM 2199 O O . GLU A 1 278 ? 20.263 -13.170 -4.291 1.00 73.81 278 GLU A O 1
ATOM 2204 N N . GLY A 1 279 ? 20.558 -12.555 -2.144 1.00 75.94 279 GLY A N 1
ATOM 2205 C CA . GLY A 1 279 ? 21.613 -11.581 -2.398 1.00 75.94 279 GLY A CA 1
ATOM 2206 C C . GLY A 1 279 ? 21.203 -10.390 -3.273 1.00 75.94 279 GLY A C 1
ATOM 2207 O O . GLY A 1 279 ? 20.021 -10.095 -3.498 1.00 75.94 279 GLY A O 1
ATOM 2208 N N . ARG A 1 280 ? 22.228 -9.671 -3.746 1.00 78.69 280 ARG A N 1
ATOM 2209 C CA . ARG A 1 280 ? 22.083 -8.537 -4.670 1.00 78.69 280 ARG A CA 1
ATOM 2210 C C . ARG A 1 280 ? 21.755 -9.050 -6.069 1.00 78.69 280 ARG A C 1
ATOM 2212 O O . ARG A 1 280 ? 22.316 -10.048 -6.510 1.00 78.69 280 ARG A O 1
ATOM 2219 N N . LEU A 1 281 ? 20.868 -8.354 -6.771 1.00 88.75 281 LEU A N 1
ATOM 2220 C CA . LEU A 1 281 ? 20.560 -8.639 -8.171 1.00 88.75 281 LEU A CA 1
ATOM 2221 C C . LEU A 1 281 ? 21.701 -8.137 -9.070 1.00 88.75 281 LEU A C 1
ATOM 2223 O O . LEU A 1 281 ? 22.157 -7.003 -8.899 1.00 88.75 281 LEU A O 1
ATOM 2227 N N . ASP A 1 282 ? 22.167 -8.974 -10.002 1.00 90.06 282 ASP A N 1
ATOM 2228 C CA . ASP A 1 282 ? 23.180 -8.571 -10.985 1.00 90.06 282 ASP A CA 1
ATOM 2229 C C . ASP A 1 282 ? 22.665 -7.425 -11.870 1.00 90.06 282 ASP A C 1
ATOM 2231 O O . ASP A 1 282 ? 21.471 -7.322 -12.153 1.00 90.06 282 ASP A O 1
ATOM 2235 N N . ALA A 1 283 ? 23.573 -6.573 -12.348 1.00 89.81 283 ALA A N 1
ATOM 2236 C CA . ALA A 1 283 ? 23.232 -5.419 -13.170 1.00 89.81 283 ALA A CA 1
ATOM 2237 C C . ALA A 1 283 ? 22.529 -5.806 -14.486 1.00 89.81 283 ALA A C 1
ATOM 2239 O O . ALA A 1 283 ? 21.630 -5.085 -14.931 1.00 89.81 283 ALA A O 1
ATOM 2240 N N . ASN A 1 284 ? 22.895 -6.934 -15.110 1.00 91.25 284 ASN A N 1
ATOM 2241 C CA . ASN A 1 284 ? 22.232 -7.376 -16.337 1.00 91.25 284 ASN A CA 1
ATOM 2242 C C . ASN A 1 284 ? 20.813 -7.865 -16.060 1.00 91.25 284 ASN A C 1
ATOM 2244 O O . ASN A 1 284 ? 19.897 -7.521 -16.808 1.00 91.25 284 ASN A O 1
ATOM 2248 N N . ASP A 1 285 ? 20.615 -8.636 -14.993 1.00 92.38 285 ASP A N 1
ATOM 2249 C CA . ASP A 1 285 ? 19.292 -9.150 -14.636 1.00 92.38 285 ASP A CA 1
ATOM 2250 C C . ASP A 1 285 ? 18.377 -8.034 -14.132 1.00 92.38 285 ASP A C 1
ATOM 2252 O O . ASP A 1 285 ? 17.230 -7.946 -14.567 1.00 92.38 285 ASP A O 1
ATOM 2256 N N . ALA A 1 286 ? 18.915 -7.082 -13.366 1.00 94.50 286 ALA A N 1
ATOM 2257 C CA . ALA A 1 286 ? 18.235 -5.843 -13.001 1.00 94.50 286 ALA A CA 1
ATOM 2258 C C . ALA A 1 286 ? 17.736 -5.080 -14.240 1.00 94.50 286 ALA A C 1
ATOM 2260 O O . ALA A 1 286 ? 16.564 -4.710 -14.321 1.00 94.50 286 ALA A O 1
ATOM 2261 N N . LYS A 1 287 ? 18.591 -4.900 -15.255 1.00 95.25 287 LYS A N 1
ATOM 2262 C CA . LYS A 1 287 ? 18.215 -4.236 -16.512 1.00 95.25 287 LYS A CA 1
ATOM 2263 C C . LYS A 1 287 ? 17.128 -5.001 -17.274 1.00 95.25 287 LYS A C 1
ATOM 2265 O O . LYS A 1 287 ? 16.224 -4.375 -17.828 1.00 95.25 287 LYS A O 1
ATOM 2270 N N . LYS A 1 288 ? 17.194 -6.337 -17.314 1.00 96.44 288 LYS A N 1
ATOM 2271 C CA . LYS A 1 288 ? 16.158 -7.177 -17.944 1.00 96.44 288 LYS A CA 1
ATOM 2272 C C . LYS A 1 288 ? 14.825 -7.068 -17.201 1.00 96.44 288 LYS A C 1
ATOM 2274 O O . LYS A 1 288 ? 13.805 -6.875 -17.855 1.00 96.44 288 LYS A O 1
ATOM 2279 N N . ALA A 1 289 ? 14.841 -7.140 -15.868 1.00 97.25 289 ALA A N 1
ATOM 2280 C CA . ALA A 1 289 ? 13.655 -7.021 -15.022 1.00 97.25 289 ALA A CA 1
ATOM 2281 C C . ALA A 1 289 ? 12.951 -5.675 -15.235 1.00 97.25 289 ALA A C 1
ATOM 2283 O O . ALA A 1 289 ? 11.756 -5.631 -15.526 1.00 97.25 289 ALA A O 1
ATOM 2284 N N . VAL A 1 290 ? 13.714 -4.578 -15.166 1.00 98.19 290 VAL A N 1
ATOM 2285 C CA . VAL A 1 290 ? 13.196 -3.216 -15.349 1.00 98.19 290 VAL A CA 1
ATOM 2286 C C . VAL A 1 290 ? 12.659 -3.020 -16.762 1.00 98.19 290 VAL A C 1
ATOM 2288 O O . VAL A 1 290 ? 11.547 -2.524 -16.918 1.00 98.19 290 VAL A O 1
ATOM 2291 N N . ARG A 1 291 ? 13.391 -3.460 -17.796 1.00 97.81 291 ARG A N 1
ATOM 2292 C CA . ARG A 1 291 ? 12.919 -3.388 -19.187 1.00 97.81 291 ARG A CA 1
ATOM 2293 C C . ARG A 1 291 ? 11.619 -4.160 -19.378 1.00 97.81 291 ARG A C 1
ATOM 2295 O O . ARG A 1 291 ? 10.692 -3.628 -19.979 1.00 97.81 291 ARG A O 1
ATOM 2302 N N . LYS A 1 292 ? 11.539 -5.388 -18.857 1.00 97.88 292 LYS A N 1
ATOM 2303 C CA . LYS A 1 292 ? 10.330 -6.196 -19.006 1.00 97.88 292 LYS A CA 1
ATOM 2304 C C . LYS A 1 292 ? 9.142 -5.555 -18.302 1.00 97.88 292 LYS A C 1
ATOM 2306 O O . LYS A 1 292 ? 8.047 -5.541 -18.855 1.00 97.88 292 LYS A O 1
ATOM 2311 N N . MET A 1 293 ? 9.355 -5.004 -17.108 1.00 98.38 293 MET A N 1
ATOM 2312 C CA . MET A 1 293 ? 8.303 -4.286 -16.398 1.00 98.38 293 MET A CA 1
ATOM 2313 C C . MET A 1 293 ? 7.874 -3.017 -17.148 1.00 98.38 293 MET A C 1
ATOM 2315 O O . MET A 1 293 ? 6.682 -2.737 -17.217 1.00 98.38 293 MET A O 1
ATOM 2319 N N . ALA A 1 294 ? 8.809 -2.297 -17.775 1.00 98.19 294 ALA A N 1
ATOM 2320 C CA . ALA A 1 294 ? 8.498 -1.136 -18.607 1.00 98.19 294 ALA A CA 1
ATOM 2321 C C . ALA A 1 294 ? 7.532 -1.499 -19.749 1.00 98.19 294 ALA A C 1
ATOM 2323 O O . ALA A 1 294 ? 6.494 -0.864 -19.889 1.00 98.19 294 ALA A O 1
ATOM 2324 N N . GLU A 1 295 ? 7.801 -2.587 -20.482 1.00 96.69 295 GLU A N 1
ATOM 2325 C CA . GLU A 1 295 ? 6.907 -3.087 -21.542 1.00 96.69 295 GLU A CA 1
ATOM 2326 C C . GLU A 1 295 ? 5.495 -3.401 -21.015 1.00 96.69 295 GLU A C 1
ATOM 2328 O O . GLU A 1 295 ? 4.493 -3.106 -21.668 1.00 96.69 295 GLU A O 1
ATOM 2333 N N . VAL A 1 296 ? 5.403 -4.007 -19.824 1.00 97.12 296 VAL A N 1
ATOM 2334 C CA . VAL A 1 296 ? 4.117 -4.340 -19.190 1.00 97.12 296 VAL A CA 1
ATOM 2335 C C . VAL A 1 296 ? 3.339 -3.076 -18.821 1.00 97.12 296 VAL A C 1
ATOM 2337 O O . VAL A 1 296 ? 2.124 -3.041 -19.037 1.00 97.12 296 VAL A O 1
ATOM 2340 N N . ILE A 1 297 ? 4.023 -2.065 -18.273 1.00 97.62 297 ILE A N 1
ATOM 2341 C CA . ILE A 1 297 ? 3.438 -0.776 -17.886 1.00 97.62 297 ILE A CA 1
ATOM 2342 C C . ILE A 1 297 ? 2.950 -0.023 -19.119 1.00 97.62 297 ILE A C 1
ATOM 2344 O O . ILE A 1 297 ? 1.789 0.376 -19.146 1.00 97.62 297 ILE A O 1
ATOM 2348 N N . GLU A 1 298 ? 3.778 0.116 -20.154 1.00 94.56 298 GLU A N 1
ATOM 2349 C CA . GLU A 1 298 ? 3.413 0.841 -21.379 1.00 94.56 298 GLU A CA 1
ATOM 2350 C C . GLU A 1 298 ? 2.180 0.238 -22.063 1.00 94.56 298 GLU A C 1
ATOM 2352 O O . GLU A 1 298 ? 1.312 0.964 -22.539 1.00 94.56 298 GLU A O 1
ATOM 2357 N N . ALA A 1 299 ? 2.040 -1.090 -22.039 1.00 93.75 299 ALA A N 1
ATOM 2358 C CA . ALA A 1 299 ? 0.879 -1.765 -22.612 1.00 93.75 299 ALA A CA 1
ATOM 2359 C C . ALA A 1 299 ? -0.431 -1.559 -21.820 1.00 93.75 299 ALA A C 1
ATOM 2361 O O . ALA A 1 299 ? -1.502 -1.890 -22.330 1.00 93.75 299 ALA A O 1
ATOM 2362 N N . ARG A 1 300 ? -0.378 -1.094 -20.560 1.00 94.69 300 ARG A N 1
ATOM 2363 C CA . ARG A 1 300 ? -1.532 -1.128 -19.635 1.00 94.69 300 ARG A CA 1
ATOM 2364 C C . ARG A 1 300 ? -1.849 0.186 -18.925 1.00 94.69 300 ARG A C 1
ATOM 2366 O O . ARG A 1 300 ? -2.991 0.338 -18.485 1.00 94.69 300 ARG A O 1
ATOM 2373 N N . LEU A 1 301 ? -0.891 1.105 -18.803 1.00 95.31 301 LEU A N 1
ATOM 2374 C CA . LEU A 1 301 ? -1.041 2.375 -18.092 1.00 95.31 301 LEU A CA 1
ATOM 2375 C C . LEU A 1 301 ? -1.869 3.382 -18.920 1.00 95.31 301 LEU A C 1
ATOM 2377 O O . LEU A 1 301 ? -1.404 3.824 -19.978 1.00 95.31 301 LEU A O 1
ATOM 2381 N N . PRO A 1 302 ? -3.058 3.801 -18.443 1.00 93.56 302 PRO A N 1
ATOM 2382 C CA . PRO A 1 302 ? -3.887 4.788 -19.138 1.00 93.56 302 PRO A CA 1
ATOM 2383 C C . PRO A 1 302 ? -3.172 6.133 -19.347 1.00 93.56 302 PRO A C 1
ATOM 2385 O O . PRO A 1 302 ? -2.368 6.546 -18.513 1.00 93.56 302 PRO A O 1
ATOM 2388 N N . GLN A 1 303 ? -3.479 6.839 -20.445 1.00 91.31 303 GLN A N 1
ATOM 2389 C CA . GLN A 1 303 ? -2.904 8.168 -20.741 1.00 91.31 303 GLN A CA 1
ATOM 2390 C C . GLN A 1 303 ? -3.194 9.192 -19.647 1.00 91.31 303 GLN A C 1
ATOM 2392 O O . GLN A 1 303 ? -2.268 9.867 -19.212 1.00 91.31 303 GLN A O 1
ATOM 2397 N N . CYS A 1 304 ? -4.418 9.216 -19.120 1.00 92.44 304 CYS A N 1
ATOM 2398 C CA . CYS A 1 304 ? -4.818 10.111 -18.032 1.00 92.44 304 CYS A CA 1
ATOM 2399 C C . CYS A 1 304 ? -3.966 9.964 -16.757 1.00 92.44 304 CYS A C 1
ATOM 2401 O O . CYS A 1 304 ? -3.904 10.888 -15.954 1.00 92.44 304 CYS A O 1
ATOM 2403 N N . GLN A 1 305 ? -3.296 8.823 -16.554 1.00 95.69 305 GLN A N 1
ATOM 2404 C CA . GLN A 1 305 ? -2.444 8.587 -15.387 1.00 95.69 305 GLN A CA 1
ATOM 2405 C C . GLN A 1 305 ? -0.943 8.758 -15.673 1.00 95.69 305 GLN A C 1
ATOM 2407 O O . GLN A 1 305 ? -0.106 8.560 -14.785 1.00 95.69 305 GLN A O 1
ATOM 2412 N N . MET A 1 306 ? -0.582 9.109 -16.908 1.00 95.12 306 MET A N 1
ATOM 2413 C CA . MET A 1 306 ? 0.806 9.171 -17.349 1.00 95.12 306 MET A CA 1
ATOM 2414 C C . MET A 1 306 ? 1.584 10.277 -16.632 1.00 95.12 306 MET A C 1
ATOM 2416 O O . MET A 1 306 ? 2.701 10.047 -16.171 1.00 95.12 306 MET A O 1
ATOM 2420 N N . GLN A 1 307 ? 0.978 11.455 -16.460 1.00 93.81 307 GLN A N 1
ATOM 2421 C CA . GLN A 1 307 ? 1.606 12.571 -15.754 1.00 93.81 307 GLN A CA 1
ATOM 2422 C C . GLN A 1 307 ? 1.968 12.191 -14.311 1.00 93.81 307 GLN A C 1
ATOM 2424 O O . GLN A 1 307 ? 3.108 12.379 -13.890 1.00 93.81 307 GLN A O 1
ATOM 2429 N N . THR A 1 308 ? 1.038 11.578 -13.571 1.00 96.25 308 THR A N 1
ATOM 2430 C CA . THR A 1 308 ? 1.278 11.121 -12.193 1.00 96.25 308 THR A CA 1
ATOM 2431 C C . THR A 1 308 ? 2.377 10.061 -12.122 1.00 96.25 308 THR A C 1
ATOM 2433 O O . THR A 1 308 ? 3.215 10.107 -11.219 1.00 96.25 308 THR A O 1
ATOM 2436 N N . TYR A 1 309 ? 2.411 9.133 -13.083 1.00 98.06 309 TYR A N 1
ATOM 2437 C CA . TYR A 1 309 ? 3.462 8.119 -13.177 1.00 98.06 309 TYR A CA 1
ATOM 2438 C C . TYR A 1 309 ? 4.847 8.758 -13.371 1.00 98.06 309 TYR A C 1
ATOM 2440 O O . TYR A 1 309 ? 5.782 8.445 -12.632 1.00 98.06 309 TYR A O 1
ATOM 2448 N N . LEU A 1 310 ? 4.970 9.707 -14.305 1.00 97.25 310 LEU A N 1
ATOM 2449 C CA . LEU A 1 310 ? 6.219 10.426 -14.572 1.00 97.25 310 LEU A CA 1
ATOM 2450 C C . LEU A 1 310 ? 6.673 11.260 -13.369 1.00 97.25 310 LEU A C 1
ATOM 2452 O O . LEU A 1 310 ? 7.838 11.182 -12.980 1.00 97.25 310 LEU A O 1
ATOM 2456 N N . SER A 1 311 ? 5.766 12.018 -12.744 1.00 96.81 311 SER A N 1
ATOM 2457 C CA . SER A 1 311 ? 6.074 12.810 -11.546 1.00 96.81 311 SER A CA 1
ATOM 2458 C C . SER A 1 311 ? 6.618 11.939 -10.412 1.00 96.81 311 SER A C 1
ATOM 2460 O O . SER A 1 311 ? 7.635 12.274 -9.809 1.00 96.81 311 SER A O 1
ATOM 2462 N N . ALA A 1 312 ? 6.002 10.782 -10.163 1.00 97.69 312 ALA A N 1
ATOM 2463 C CA . ALA A 1 312 ? 6.474 9.860 -9.137 1.00 97.69 312 ALA A CA 1
ATOM 2464 C C . ALA A 1 312 ? 7.811 9.184 -9.509 1.00 97.69 312 ALA A C 1
ATOM 2466 O O . ALA A 1 312 ? 8.631 8.944 -8.622 1.00 97.69 312 ALA A O 1
ATOM 2467 N N . LEU A 1 313 ? 8.083 8.915 -10.793 1.00 98.19 313 LEU A N 1
ATOM 2468 C CA . LEU A 1 313 ? 9.397 8.426 -11.232 1.00 98.19 313 LEU A CA 1
ATOM 2469 C C . LEU A 1 313 ? 10.507 9.459 -11.005 1.00 98.19 313 LEU A C 1
ATOM 2471 O O . LEU A 1 313 ? 11.596 9.075 -10.580 1.00 98.19 313 LEU A O 1
ATOM 2475 N N . PHE A 1 314 ? 10.243 10.749 -11.236 1.00 97.25 314 PHE A N 1
ATOM 2476 C CA . PHE A 1 314 ? 11.209 11.813 -10.940 1.00 97.25 314 PHE A CA 1
ATOM 2477 C C . PHE A 1 314 ? 11.598 11.841 -9.460 1.00 97.25 314 PHE A C 1
ATOM 2479 O O . PHE A 1 314 ? 12.780 11.954 -9.144 1.00 97.25 314 PHE A O 1
ATOM 2486 N N . GLU A 1 315 ? 10.638 11.671 -8.550 1.00 96.50 315 GLU A N 1
ATOM 2487 C CA . GLU A 1 315 ? 10.943 11.545 -7.120 1.00 96.50 315 GLU A CA 1
ATOM 2488 C C . GLU A 1 315 ? 11.852 10.334 -6.844 1.00 96.50 315 GLU A C 1
ATOM 2490 O O . GLU A 1 315 ? 12.846 10.441 -6.122 1.00 96.50 315 GLU A O 1
ATOM 2495 N N . MET A 1 316 ? 11.566 9.191 -7.476 1.00 97.62 316 MET A N 1
ATOM 2496 C CA . MET A 1 316 ? 12.353 7.962 -7.326 1.00 97.62 316 MET A CA 1
ATOM 2497 C C . MET A 1 316 ? 13.779 8.059 -7.894 1.00 97.62 316 MET A C 1
ATOM 2499 O O . MET A 1 316 ? 14.636 7.273 -7.498 1.00 97.62 316 MET A O 1
ATOM 2503 N N . MET A 1 317 ? 14.088 9.026 -8.766 1.00 96.38 317 MET A N 1
ATOM 2504 C CA . MET A 1 317 ? 15.469 9.264 -9.223 1.00 96.38 317 MET A CA 1
ATOM 2505 C C . MET A 1 317 ? 16.393 9.746 -8.095 1.00 96.38 317 MET A C 1
ATOM 2507 O O . MET A 1 317 ? 17.613 9.649 -8.211 1.00 96.38 317 MET A O 1
ATOM 2511 N N . THR A 1 318 ? 15.820 10.252 -7.002 1.00 95.25 318 THR A N 1
ATOM 2512 C CA . THR A 1 318 ? 16.558 10.708 -5.814 1.00 95.25 318 THR A CA 1
ATOM 2513 C C . THR A 1 318 ? 16.647 9.653 -4.713 1.00 95.25 318 THR A C 1
ATOM 2515 O O . THR A 1 318 ? 16.967 9.971 -3.567 1.00 95.25 318 THR A O 1
ATOM 2518 N N . ASP A 1 319 ? 16.379 8.386 -5.045 1.00 96.75 319 ASP A N 1
ATOM 2519 C CA . ASP A 1 319 ? 16.413 7.310 -4.065 1.00 96.75 319 ASP A CA 1
ATOM 2520 C C . ASP A 1 319 ? 17.800 7.109 -3.431 1.00 96.75 319 ASP A C 1
ATOM 2522 O O . ASP A 1 319 ? 18.846 7.325 -4.049 1.00 96.75 319 ASP A O 1
ATOM 2526 N N . ARG A 1 320 ? 17.804 6.647 -2.174 1.00 92.88 320 ARG A N 1
ATOM 2527 C CA . ARG A 1 320 ? 19.025 6.334 -1.413 1.00 92.88 320 ARG A CA 1
ATOM 2528 C C . ARG A 1 320 ? 19.803 5.166 -2.030 1.00 92.88 320 ARG A C 1
ATOM 2530 O O . ARG A 1 320 ? 21.017 5.087 -1.849 1.00 92.88 320 ARG A O 1
ATOM 2537 N N . GLN A 1 321 ? 19.125 4.244 -2.715 1.00 94.88 321 GLN A N 1
ATOM 2538 C CA . GLN A 1 321 ? 19.748 3.115 -3.396 1.00 94.88 321 GLN A CA 1
ATOM 2539 C C . GLN A 1 321 ? 20.014 3.464 -4.863 1.00 94.88 321 GLN A C 1
ATOM 2541 O O . GLN A 1 321 ? 19.091 3.543 -5.671 1.00 94.88 321 GLN A O 1
ATOM 2546 N N . SER A 1 322 ? 21.290 3.598 -5.236 1.00 95.56 322 SER A N 1
ATOM 2547 C CA . SER A 1 322 ? 21.691 4.020 -6.588 1.00 95.56 322 SER A CA 1
ATOM 2548 C C . SER A 1 322 ? 21.131 3.133 -7.704 1.00 95.56 322 SER A C 1
ATOM 2550 O O . SER A 1 322 ? 20.781 3.632 -8.774 1.00 95.56 322 SER A O 1
ATOM 2552 N N . GLN A 1 323 ? 20.993 1.826 -7.463 1.00 94.81 323 GLN A N 1
ATOM 2553 C CA . GLN A 1 323 ? 20.386 0.913 -8.428 1.00 94.81 323 GLN A CA 1
ATOM 2554 C C . GLN A 1 323 ? 18.884 1.170 -8.628 1.00 94.81 323 GLN A C 1
ATOM 2556 O O . GLN A 1 323 ? 18.402 1.061 -9.753 1.00 94.81 323 GLN A O 1
ATOM 2561 N N . VAL A 1 324 ? 18.159 1.575 -7.580 1.00 97.44 324 VAL A N 1
ATOM 2562 C CA . VAL A 1 324 ? 16.733 1.929 -7.660 1.00 97.44 324 VAL A CA 1
ATOM 2563 C C . VAL A 1 324 ? 16.566 3.261 -8.390 1.00 97.44 324 VAL A C 1
ATOM 2565 O O . VAL A 1 324 ? 15.744 3.350 -9.300 1.00 97.44 324 VAL A O 1
ATOM 2568 N N . SER A 1 325 ? 17.408 4.255 -8.096 1.00 97.94 325 SER A N 1
ATOM 2569 C CA . SER A 1 325 ? 17.443 5.524 -8.840 1.00 97.94 325 SER A CA 1
ATOM 2570 C C . SER A 1 325 ? 17.725 5.307 -10.330 1.00 97.94 325 SER A C 1
ATOM 2572 O O . SER A 1 325 ? 17.065 5.887 -11.193 1.00 97.94 325 SER A O 1
ATOM 2574 N N . SER A 1 326 ? 18.668 4.414 -10.650 1.00 97.75 326 SER A N 1
ATOM 2575 C CA . SER A 1 326 ? 18.973 4.014 -12.029 1.00 97.75 326 SER A CA 1
ATOM 2576 C C . SER A 1 326 ? 17.797 3.299 -12.705 1.00 97.75 326 SER A C 1
ATOM 2578 O O . SER A 1 326 ? 17.508 3.556 -13.874 1.00 97.75 326 SER A O 1
ATOM 2580 N N . ALA A 1 327 ? 17.078 2.430 -11.989 1.00 98.38 327 ALA A N 1
ATOM 2581 C CA . ALA A 1 327 ? 15.877 1.778 -12.508 1.00 98.38 327 ALA A CA 1
ATOM 2582 C C . ALA A 1 327 ? 14.749 2.784 -12.792 1.00 98.38 327 ALA A C 1
ATOM 2584 O O . ALA A 1 327 ? 14.113 2.697 -13.842 1.00 98.38 327 ALA A O 1
ATOM 2585 N N . ALA A 1 328 ? 14.545 3.774 -11.918 1.00 98.50 328 ALA A N 1
ATOM 2586 C CA . ALA A 1 328 ? 13.586 4.855 -12.145 1.00 98.50 328 ALA A CA 1
ATOM 2587 C C . ALA A 1 328 ? 13.926 5.661 -13.410 1.00 98.50 328 ALA A C 1
ATOM 2589 O O . ALA A 1 328 ? 13.053 5.892 -14.246 1.00 98.50 328 ALA A O 1
ATOM 2590 N N . ALA A 1 329 ? 15.203 6.001 -13.612 1.00 98.31 329 ALA A N 1
ATOM 2591 C CA . ALA A 1 329 ? 15.662 6.688 -14.821 1.00 98.31 329 ALA A CA 1
ATOM 2592 C C . ALA A 1 329 ? 15.468 5.845 -16.099 1.00 98.31 329 ALA A C 1
ATOM 2594 O O . ALA A 1 329 ? 15.114 6.382 -17.151 1.00 98.31 329 ALA A O 1
ATOM 2595 N N . GLN A 1 330 ? 15.661 4.524 -16.022 1.00 98.25 330 GLN A N 1
ATOM 2596 C CA . GLN A 1 330 ? 15.415 3.610 -17.144 1.00 98.25 330 GLN A CA 1
ATOM 2597 C C . GLN A 1 330 ? 13.929 3.531 -17.511 1.00 98.25 330 GLN A C 1
ATOM 2599 O O . GLN A 1 330 ? 13.604 3.593 -18.697 1.00 98.25 330 GLN A O 1
ATOM 2604 N N . LEU A 1 331 ? 13.040 3.433 -16.517 1.00 98.50 331 LEU A N 1
ATOM 2605 C CA . LEU A 1 331 ? 11.588 3.468 -16.727 1.00 98.50 331 LEU A CA 1
ATOM 2606 C C . LEU A 1 331 ? 11.157 4.801 -17.345 1.00 98.50 331 LEU A C 1
ATOM 2608 O O . LEU A 1 331 ? 10.470 4.806 -18.361 1.00 98.50 331 LEU A O 1
ATOM 2612 N N . LEU A 1 332 ? 11.650 5.918 -16.801 1.00 97.12 332 LEU A N 1
ATOM 2613 C CA . LEU A 1 332 ? 11.382 7.257 -17.323 1.00 97.12 332 LEU A CA 1
ATOM 2614 C C . LEU A 1 332 ? 11.813 7.384 -18.791 1.00 97.12 332 LEU A C 1
ATOM 2616 O O . LEU A 1 332 ? 11.042 7.836 -19.635 1.00 97.12 332 LEU A O 1
ATOM 2620 N N . THR A 1 333 ? 13.030 6.935 -19.107 1.00 96.50 333 THR A N 1
ATOM 2621 C CA . THR A 1 333 ? 13.560 6.940 -20.479 1.00 96.50 333 THR A CA 1
ATOM 2622 C C . THR A 1 333 ? 12.677 6.122 -21.419 1.00 96.50 333 THR A C 1
ATOM 2624 O O . THR A 1 333 ? 12.369 6.574 -22.523 1.00 96.50 333 THR A O 1
ATOM 2627 N N . HIS A 1 334 ? 12.254 4.929 -20.991 1.00 96.69 334 HIS A N 1
ATOM 2628 C CA . HIS A 1 334 ? 11.403 4.054 -21.794 1.00 96.69 334 HIS A CA 1
ATOM 2629 C C . HIS A 1 334 ? 10.054 4.716 -22.093 1.00 96.69 334 HIS A C 1
ATOM 2631 O O . HIS A 1 334 ? 9.678 4.851 -23.255 1.00 96.69 334 HIS A O 1
ATOM 2637 N N . SER A 1 335 ? 9.395 5.233 -21.061 1.00 95.19 335 SER A N 1
ATOM 2638 C CA . SER A 1 335 ? 8.126 5.942 -21.176 1.00 95.19 335 SER A CA 1
ATOM 2639 C C . SER A 1 335 ? 8.185 7.173 -22.079 1.00 95.19 335 SER A C 1
ATOM 2641 O O . SER A 1 335 ? 7.321 7.354 -22.936 1.00 95.19 335 SER A O 1
ATOM 2643 N N . LEU A 1 336 ? 9.220 8.008 -21.949 1.00 92.81 336 LEU A N 1
ATOM 2644 C CA . LEU A 1 336 ? 9.406 9.168 -22.826 1.00 92.81 336 LEU A CA 1
ATOM 2645 C C . LEU A 1 336 ? 9.690 8.755 -24.276 1.00 92.81 336 LEU A C 1
ATOM 2647 O O . LEU A 1 336 ? 9.237 9.422 -25.201 1.00 92.81 336 LEU A O 1
ATOM 2651 N N . THR A 1 337 ? 10.385 7.636 -24.489 1.00 93.62 337 THR A N 1
ATOM 2652 C CA . THR A 1 337 ? 10.637 7.105 -25.838 1.00 93.62 337 THR A CA 1
ATOM 2653 C C . THR A 1 337 ? 9.346 6.605 -26.490 1.00 93.62 337 THR A C 1
ATOM 2655 O O . THR A 1 337 ? 9.116 6.862 -27.668 1.00 93.62 337 THR A O 1
ATOM 2658 N N . CYS A 1 338 ? 8.490 5.912 -25.734 1.00 91.00 338 CYS A N 1
ATOM 2659 C CA . CYS A 1 338 ? 7.246 5.340 -26.247 1.00 91.00 338 CYS A CA 1
ATOM 2660 C C . CYS A 1 338 ? 6.129 6.380 -26.413 1.00 91.00 338 CYS A C 1
ATOM 2662 O O . CYS A 1 338 ? 5.376 6.321 -27.383 1.00 91.00 338 CYS A O 1
ATOM 2664 N N . ARG A 1 339 ? 6.010 7.329 -25.476 1.00 89.75 339 ARG A N 1
ATOM 2665 C CA . ARG A 1 339 ? 4.850 8.231 -25.362 1.00 89.75 339 ARG A CA 1
ATOM 2666 C C . ARG A 1 339 ? 5.196 9.713 -25.436 1.00 89.75 339 ARG A C 1
ATOM 2668 O O . ARG A 1 339 ? 4.286 10.532 -25.360 1.00 89.75 339 ARG A O 1
ATOM 2675 N N . GLY A 1 340 ? 6.462 10.082 -25.639 1.00 81.94 340 GLY A N 1
ATOM 2676 C CA . GLY A 1 340 ? 6.921 11.477 -25.633 1.00 81.94 340 GLY A CA 1
ATOM 2677 C C . GLY A 1 340 ? 6.100 12.412 -26.521 1.00 81.94 340 GLY A C 1
ATOM 2678 O O . GLY A 1 340 ? 5.739 13.499 -26.090 1.00 81.94 340 GLY A O 1
ATOM 2679 N N . ALA A 1 341 ? 5.710 11.962 -27.717 1.00 83.12 341 ALA A N 1
ATOM 2680 C CA . ALA A 1 341 ? 4.886 12.754 -28.634 1.00 83.12 341 ALA A CA 1
ATOM 2681 C C . ALA A 1 341 ? 3.481 13.072 -28.083 1.00 83.12 341 ALA A C 1
ATOM 2683 O O . ALA A 1 341 ? 2.923 14.121 -28.384 1.00 83.12 341 ALA A O 1
ATOM 2684 N N . THR A 1 342 ? 2.916 12.187 -27.257 1.00 81.75 342 THR A N 1
ATOM 2685 C CA . THR A 1 342 ? 1.585 12.375 -26.653 1.00 81.75 342 THR A CA 1
ATOM 2686 C C . THR A 1 342 ? 1.603 13.313 -25.447 1.00 81.75 342 THR A C 1
ATOM 2688 O O . THR A 1 342 ? 0.561 13.828 -25.070 1.00 81.75 342 THR A O 1
ATOM 2691 N N . LEU A 1 343 ? 2.781 13.556 -24.863 1.00 74.94 343 LEU A N 1
ATOM 2692 C CA . LEU A 1 343 ? 2.961 14.391 -23.670 1.00 74.94 343 LEU A CA 1
ATOM 2693 C C . LEU A 1 343 ? 3.131 15.884 -23.990 1.00 74.94 343 LEU A C 1
ATOM 2695 O O . LEU A 1 343 ? 3.179 16.697 -23.079 1.00 74.94 343 LEU A O 1
ATOM 2699 N N . VAL A 1 344 ? 3.269 16.245 -25.269 1.00 66.62 344 VAL A N 1
ATOM 2700 C CA . VAL A 1 344 ? 3.457 17.636 -25.730 1.00 66.62 344 VAL A CA 1
ATOM 2701 C C . VAL A 1 344 ? 2.115 18.357 -25.945 1.00 66.62 344 VAL A C 1
ATOM 2703 O O . VAL A 1 344 ? 2.089 19.568 -26.148 1.00 66.62 344 VAL A O 1
ATOM 2706 N N . HIS A 1 345 ? 1.002 17.619 -25.923 1.00 51.94 345 HIS A N 1
ATOM 2707 C CA . HIS A 1 345 ? -0.326 18.107 -26.313 1.00 51.94 345 HIS A CA 1
ATOM 2708 C C . HIS A 1 345 ? -1.371 18.112 -25.183 1.00 51.94 345 HIS A C 1
ATOM 2710 O O . HIS A 1 345 ? -2.546 18.352 -25.459 1.00 51.94 345 HIS A O 1
ATOM 2716 N N . GLU A 1 346 ? -0.946 17.891 -23.940 1.00 46.75 346 GLU A N 1
ATOM 2717 C CA . GLU A 1 346 ? -1.698 18.214 -22.715 1.00 46.75 346 GLU A CA 1
ATOM 2718 C C . GLU A 1 346 ? -1.079 19.456 -22.066 1.00 46.75 346 GLU A C 1
ATOM 2720 O O . GLU A 1 346 ? -1.851 20.269 -21.507 1.00 46.75 346 GLU A O 1
#

Sequence (346 aa):
MLETMRLIAISVHPSRLPGEYRFEARNELIGYIKDYVQSETPEMLSSSLRLLAAKAAAALVRLEPPLSDDDIWELGRVLTQYILPMCREKSGLKTLAYDLFDYASTSISSFTSPSYRVGMKKRLMIFKYCFEIDDDESATIMDATVTQYGNALEAIIEMRPNVGTVTLILKMLQPYYGKLAEHERSRSVDATVQVLRVYLDKAEDITIGIASDFGPLSSLLARLSPRLVDSLALVRHQSLAAIHYAFRLANAYKGHGTHTDSSLFRIDEFARTYLNNEGRLDANDAKKAVRKMAEVIEARLPQCQMQTYLSALFEMMTDRQSQVSSAAAQLLTHSLTCRGATLVHE

InterPro domains:
  IPR016024 Armadillo-type fold [SSF48371] (10-341)
  IPR045206 Maestro heat-like repeat-containing protein [PTHR23120] (2-343)
  IPR048465 Maestro-like, HEAT-repeats domain [PF21047] (183-343)
  IPR055408 MROH2B-like, HEAT-repeats domain [PF23210] (3-90)